Protein AF-A0A2P2M812-F1 (afdb_monomer)

Mean predicted aligned error: 20.27 Å

Solvent-accessible surface area (backbone atoms only — not comparable to full-atom values): 14861 Å² total; per-residue (Å²): 141,82,88,80,83,83,87,82,86,88,88,88,82,80,91,78,82,88,80,86,88,78,87,72,84,75,82,81,78,82,86,79,86,82,83,86,84,78,95,71,94,71,72,85,74,68,82,77,78,77,67,87,59,56,69,68,58,41,43,52,49,40,52,51,52,53,70,44,44,65,58,51,56,52,50,56,51,52,58,39,47,75,73,71,47,76,76,57,68,68,61,51,52,53,49,50,53,53,51,52,51,53,44,53,52,52,38,50,51,45,53,49,50,50,51,51,53,50,49,53,53,51,51,53,52,51,52,50,53,53,52,51,53,50,52,53,52,50,52,49,52,53,50,51,58,51,47,57,73,68,54,75,60,63,62,56,54,52,52,49,51,51,50,22,64,65,38,73,46,92,70,77,83,71,83,80,81,85,66,97,64,81,87,75,80,76,78,79,52,81,84,62,51,53,57,48,51,57,67,75,42,77,85,80,79,92,72,87,88,80,83,79,78,88,77,79,94,79,89,82,84,86,87,133

Sequence (224 aa):
MSTSQMSKSDPDSDGAVSALDDESACPSSQLTAPVADGTSEEGWKLPVFDAPLSPAKALRAAMLKQRFADTILKAQHKTLLDHGDKADPVKMQQEKERLERRQREEKARIEAQIRAAEAASRMKKEIEVKKQREKEREAARVALQKMEKTVDLEQNVDVLKELEMLSGCPLSYQPNFYRNVPETEGECEALFGSPLARLGLFIKDDVEDEEILNVDGEEGEILI

pLDDT: mean 73.08, std 20.02, range [36.03, 98.62]

Secondary structure (DSSP, 8-state):
---PPPPPP---------------------------------------------HHHHHHHHHHHHHHHHHHHHHHHHHHHHTT----HHHHHHHHHHHHHHHHHHHHHHHHHHHHHHHHHHHHHHHHHHHHHHHHHHHHHHHHHHHHHHS--HHHHHHHHHHHHHHTS-------SS--------SSSTTT--HHHHTT------------------------

Organism: Rhizophora mucronata (NCBI:txid61149)

Structure (mmCIF, N/CA/C/O backbone):
data_AF-A0A2P2M812-F1
#
_entry.id   AF-A0A2P2M812-F1
#
loop_
_atom_site.group_PDB
_atom_site.id
_atom_site.type_symbol
_atom_site.label_atom_id
_atom_site.label_alt_id
_atom_site.label_comp_id
_atom_site.label_asym_id
_atom_site.label_entity_id
_atom_site.label_seq_id
_atom_site.pdbx_PDB_ins_code
_atom_site.Cartn_x
_atom_site.Cartn_y
_atom_site.Cartn_z
_atom_site.occupancy
_atom_site.B_iso_or_equiv
_atom_site.auth_seq_id
_atom_site.auth_comp_id
_atom_site.auth_asym_id
_atom_site.auth_atom_id
_atom_site.pdbx_PDB_model_num
ATOM 1 N N . MET A 1 1 ? 43.852 -24.419 -22.465 1.00 45.34 1 MET A N 1
ATOM 2 C CA . MET A 1 1 ? 42.651 -25.197 -22.110 1.00 45.34 1 MET A CA 1
ATOM 3 C C . MET A 1 1 ? 42.657 -25.391 -20.607 1.00 45.34 1 MET A C 1
ATOM 5 O O . MET A 1 1 ? 43.490 -26.141 -20.123 1.00 45.34 1 MET A O 1
ATOM 9 N N . SER A 1 2 ? 41.797 -24.673 -19.887 1.00 53.66 2 SER A N 1
ATOM 10 C CA . SER A 1 2 ? 41.623 -24.831 -18.440 1.00 53.66 2 SER A CA 1
ATOM 11 C C . SER A 1 2 ? 40.129 -24.852 -18.160 1.00 53.66 2 SER A C 1
ATOM 13 O O . SER A 1 2 ? 39.445 -23.849 -18.341 1.00 53.66 2 SER A O 1
ATOM 15 N N . THR A 1 3 ? 39.618 -26.022 -17.799 1.00 47.03 3 THR A N 1
ATOM 16 C CA . THR A 1 3 ? 38.226 -26.248 -17.413 1.00 47.03 3 THR A CA 1
ATOM 17 C C . THR A 1 3 ? 38.113 -26.105 -15.898 1.00 47.03 3 THR A C 1
ATOM 19 O O . THR A 1 3 ? 38.574 -26.984 -15.172 1.00 47.03 3 THR A O 1
ATOM 22 N N . SER A 1 4 ? 37.504 -25.018 -15.422 1.00 58.22 4 SER A N 1
ATOM 23 C CA . SER A 1 4 ? 37.047 -24.909 -14.031 1.00 58.22 4 SER A CA 1
ATOM 24 C C . SER A 1 4 ? 35.573 -25.287 -13.951 1.00 58.22 4 SER A C 1
ATOM 26 O O . SER A 1 4 ? 34.755 -24.852 -14.760 1.00 58.22 4 SER A O 1
ATOM 28 N N . GLN A 1 5 ? 35.285 -26.173 -13.006 1.00 60.22 5 GLN A N 1
ATOM 29 C CA . GLN A 1 5 ? 34.051 -26.932 -12.874 1.00 60.22 5 GLN A CA 1
ATOM 30 C C . GLN A 1 5 ? 32.877 -26.085 -12.366 1.00 60.22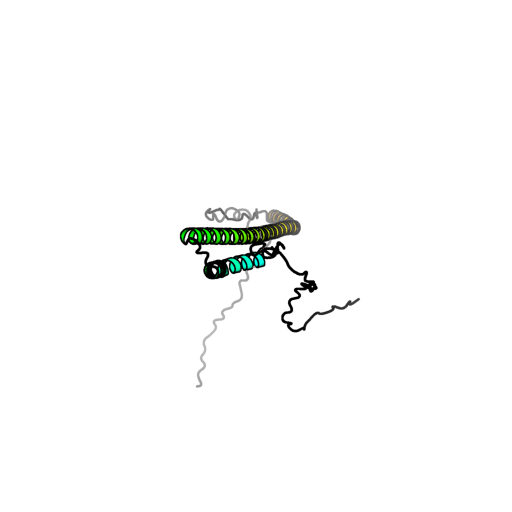 5 GLN A C 1
ATOM 32 O O . GLN A 1 5 ? 33.029 -25.208 -11.519 1.00 60.22 5 GLN A O 1
ATOM 37 N N . MET A 1 6 ? 31.693 -26.409 -12.885 1.00 46.09 6 MET A N 1
ATOM 38 C CA . MET A 1 6 ? 30.389 -25.930 -12.437 1.00 46.09 6 MET A CA 1
ATOM 39 C C . MET A 1 6 ? 29.923 -26.789 -11.254 1.00 46.09 6 MET A C 1
ATOM 41 O O . MET A 1 6 ? 29.788 -28.003 -11.412 1.00 46.09 6 MET A O 1
ATOM 45 N N . SER A 1 7 ? 29.622 -26.178 -10.107 1.00 58.47 7 SER A N 1
ATOM 46 C CA . SER A 1 7 ? 28.853 -26.842 -9.047 1.00 58.47 7 SER A CA 1
ATOM 47 C C . SER A 1 7 ? 27.363 -26.614 -9.283 1.00 58.47 7 SER A C 1
ATOM 49 O O . SER A 1 7 ? 26.908 -25.477 -9.397 1.00 58.47 7 SER A O 1
ATOM 51 N N . LYS A 1 8 ? 26.638 -27.727 -9.411 1.00 59.19 8 LYS A N 1
ATOM 52 C CA . LYS A 1 8 ? 25.189 -27.833 -9.605 1.00 59.19 8 LYS A CA 1
ATOM 53 C C . LYS A 1 8 ? 24.474 -27.828 -8.252 1.00 59.19 8 LYS A C 1
ATOM 55 O O . LYS A 1 8 ? 24.998 -28.376 -7.285 1.00 59.19 8 LYS A O 1
ATOM 60 N N . SER A 1 9 ? 23.287 -27.236 -8.233 1.00 61.81 9 SER A N 1
ATOM 61 C CA . SER A 1 9 ? 22.329 -27.280 -7.127 1.00 61.81 9 SER A CA 1
ATOM 62 C C . SER A 1 9 ? 21.403 -28.503 -7.203 1.00 61.81 9 SER A C 1
ATOM 64 O O . SER A 1 9 ? 21.363 -29.184 -8.230 1.00 61.81 9 SER A O 1
ATOM 66 N N . ASP A 1 10 ? 20.619 -28.635 -6.122 1.00 54.78 10 ASP A N 1
ATOM 67 C CA . ASP A 1 10 ? 19.268 -29.222 -5.981 1.00 54.78 10 ASP A CA 1
ATOM 68 C C . ASP A 1 10 ? 19.191 -30.634 -5.353 1.00 54.78 10 ASP A C 1
ATOM 70 O O . ASP A 1 10 ? 20.167 -31.383 -5.384 1.00 54.78 10 ASP A O 1
ATOM 74 N N . PRO A 1 11 ? 18.008 -31.073 -4.873 1.00 60.50 11 PRO A N 1
ATOM 75 C CA . PRO A 1 11 ? 17.125 -30.438 -3.878 1.00 60.50 11 PRO A CA 1
ATOM 76 C C . PRO A 1 11 ? 16.574 -31.489 -2.880 1.00 60.50 11 PRO A C 1
ATOM 78 O O . PRO A 1 11 ? 16.187 -32.568 -3.298 1.00 60.50 11 PRO A O 1
ATOM 81 N N . ASP A 1 12 ? 16.487 -31.193 -1.582 1.00 50.44 12 ASP A N 1
ATOM 82 C CA . ASP A 1 12 ? 15.528 -31.855 -0.673 1.00 50.44 12 ASP A CA 1
ATOM 83 C C . ASP A 1 12 ? 15.700 -31.315 0.746 1.00 50.44 12 ASP A C 1
ATOM 85 O O . ASP A 1 12 ? 16.782 -31.403 1.324 1.00 50.44 12 ASP A O 1
ATOM 89 N N . SER A 1 13 ? 14.629 -30.780 1.327 1.00 55.34 13 SER A N 1
ATOM 90 C CA . SER A 1 13 ? 14.329 -31.054 2.731 1.00 55.34 13 SER A CA 1
ATOM 91 C C . SER A 1 13 ? 12.903 -30.633 3.046 1.00 55.34 13 SER A C 1
ATOM 93 O O . SER A 1 13 ? 12.513 -29.476 2.888 1.00 55.34 13 SER A O 1
ATOM 95 N N . ASP A 1 14 ? 12.183 -31.637 3.520 1.00 56.00 14 ASP A N 1
ATOM 96 C CA . ASP A 1 14 ? 10.810 -31.686 3.979 1.00 56.00 14 ASP A CA 1
ATOM 97 C C . ASP A 1 14 ? 10.332 -30.535 4.864 1.00 56.00 14 ASP A C 1
ATOM 99 O O . ASP A 1 14 ? 11.074 -29.889 5.608 1.00 56.00 14 ASP A O 1
ATOM 103 N N . GLY A 1 15 ? 9.013 -30.360 4.810 1.00 55.31 15 GLY A N 1
ATOM 104 C CA . GLY A 1 15 ? 8.265 -29.445 5.645 1.00 55.31 15 GLY A CA 1
ATOM 105 C C . GLY A 1 15 ? 8.454 -29.693 7.140 1.00 55.31 15 GLY A C 1
ATOM 106 O O . GLY A 1 15 ? 8.408 -30.818 7.631 1.00 55.31 15 GLY A O 1
ATOM 107 N N . ALA A 1 16 ? 8.556 -28.592 7.879 1.00 48.34 16 ALA A N 1
ATOM 108 C CA . ALA A 1 16 ? 8.402 -28.574 9.321 1.00 48.34 16 ALA A CA 1
ATOM 109 C C . ALA A 1 16 ? 7.397 -27.486 9.709 1.00 48.34 16 ALA A C 1
ATOM 111 O O . ALA A 1 16 ? 7.590 -26.286 9.518 1.00 48.34 16 ALA A O 1
ATOM 112 N N . VAL A 1 17 ? 6.283 -27.986 10.223 1.00 45.75 17 VAL A N 1
ATOM 113 C CA . VAL A 1 17 ? 5.255 -27.318 11.009 1.00 45.75 17 VAL A CA 1
ATOM 114 C C . VAL A 1 17 ? 5.842 -26.557 12.204 1.00 45.75 17 VAL A C 1
ATOM 116 O O . VAL A 1 17 ? 6.760 -27.024 12.865 1.00 45.75 17 VAL A O 1
ATOM 119 N N . SER A 1 18 ? 5.229 -25.405 12.478 1.00 53.62 18 SER A N 1
ATOM 120 C CA . SER A 1 18 ? 5.019 -24.764 13.782 1.00 53.62 18 SER A CA 1
ATOM 121 C C . SER A 1 18 ? 5.939 -25.118 14.961 1.00 53.62 18 SER A C 1
ATOM 123 O O . SER A 1 18 ? 5.790 -26.168 15.577 1.00 53.62 18 SER A O 1
ATOM 125 N N . ALA A 1 19 ? 6.658 -24.109 15.453 1.00 48.72 19 ALA A N 1
ATOM 126 C CA . ALA A 1 19 ? 6.756 -23.849 16.888 1.00 48.72 19 ALA A CA 1
ATOM 127 C C . ALA A 1 19 ? 6.865 -22.335 17.123 1.00 48.72 19 ALA A C 1
ATOM 129 O O . ALA A 1 19 ? 7.652 -21.641 16.484 1.00 48.72 19 ALA A O 1
ATOM 130 N N . LEU A 1 20 ? 5.984 -21.828 17.982 1.00 52.84 20 LEU A N 1
ATOM 131 C CA . LEU A 1 20 ? 5.977 -20.465 18.491 1.00 52.84 20 LEU A CA 1
ATOM 132 C C . LEU A 1 20 ? 7.000 -20.398 19.627 1.00 52.84 20 LEU A C 1
ATOM 134 O O . LEU A 1 20 ? 6.765 -21.019 20.659 1.00 52.84 20 LEU A O 1
ATOM 138 N N . ASP A 1 21 ? 8.071 -19.629 19.465 1.00 54.09 21 ASP A N 1
ATOM 139 C CA . ASP A 1 21 ? 8.846 -19.144 20.609 1.00 54.09 21 ASP A CA 1
ATOM 140 C C . ASP A 1 21 ? 8.240 -17.809 21.058 1.00 54.09 21 ASP A C 1
ATOM 142 O O . ASP A 1 21 ? 8.527 -16.747 20.507 1.00 54.09 21 ASP A O 1
ATOM 146 N N . ASP A 1 22 ? 7.339 -17.880 22.039 1.00 53.56 22 ASP A N 1
ATOM 147 C CA . ASP A 1 22 ? 6.959 -16.740 22.880 1.00 53.56 22 ASP A CA 1
ATOM 148 C C . ASP A 1 22 ? 7.609 -17.002 24.249 1.00 53.56 22 ASP A C 1
ATOM 150 O O . ASP A 1 22 ? 7.013 -17.576 25.163 1.00 53.56 22 ASP A O 1
ATOM 154 N N . GLU A 1 23 ? 8.895 -16.659 24.358 1.00 56.59 23 GLU A N 1
ATOM 155 C CA . GLU A 1 23 ? 9.635 -16.647 25.620 1.00 56.59 23 GLU A CA 1
ATOM 156 C C . GLU A 1 23 ? 9.142 -15.456 26.457 1.00 56.59 23 GLU A C 1
ATOM 158 O O . GLU A 1 23 ? 9.733 -14.379 26.482 1.00 56.59 23 GLU A O 1
ATOM 163 N N . SER A 1 24 ? 8.014 -15.630 27.147 1.00 50.56 24 SER A N 1
ATOM 164 C CA . SER A 1 24 ? 7.667 -14.786 28.290 1.00 50.56 24 SER A CA 1
ATOM 165 C C . SER A 1 24 ? 7.987 -15.558 29.563 1.00 50.56 24 SER A C 1
ATOM 167 O O . SER A 1 24 ? 7.140 -16.262 30.116 1.00 50.56 24 SER A O 1
ATOM 169 N N . ALA A 1 25 ? 9.235 -15.458 30.014 1.00 45.00 25 ALA A N 1
ATOM 170 C CA . ALA A 1 25 ? 9.637 -15.963 31.315 1.00 45.00 25 ALA A CA 1
ATOM 171 C C . ALA A 1 25 ? 8.765 -15.320 32.410 1.00 45.00 25 ALA A C 1
ATOM 173 O O . ALA A 1 25 ? 8.790 -14.106 32.616 1.00 45.00 25 ALA A O 1
ATOM 174 N N . CYS A 1 26 ? 7.977 -16.136 33.111 1.00 46.97 26 CYS A N 1
ATOM 175 C CA . CYS A 1 26 ? 7.297 -15.743 34.339 1.00 46.97 26 CYS A CA 1
ATOM 176 C C . CYS A 1 26 ? 8.276 -15.876 35.514 1.00 46.97 26 CYS A C 1
ATOM 178 O O . CYS A 1 26 ? 8.631 -17.006 35.861 1.00 46.97 26 CYS A O 1
ATOM 180 N N . PRO A 1 27 ? 8.681 -14.793 36.203 1.00 43.00 27 PRO A N 1
ATOM 181 C CA . PRO A 1 27 ? 9.234 -14.945 37.533 1.00 43.00 27 PRO A CA 1
ATOM 182 C C . PRO A 1 27 ? 8.069 -15.203 38.493 1.00 43.00 27 PRO A C 1
ATOM 184 O O . PRO A 1 27 ? 7.267 -14.320 38.793 1.00 43.00 27 PRO A O 1
ATOM 187 N N . SER A 1 28 ? 7.967 -16.453 38.942 1.00 48.00 28 SER A N 1
ATOM 188 C CA . SER A 1 28 ? 7.117 -16.894 40.047 1.00 48.00 28 SER A CA 1
ATOM 189 C C . SER A 1 28 ? 7.286 -15.960 41.250 1.00 48.00 28 SER A C 1
ATOM 191 O O . SER A 1 28 ? 8.333 -15.957 41.897 1.00 48.00 28 SER A O 1
ATOM 193 N N . SER A 1 29 ? 6.260 -15.167 41.561 1.00 47.81 29 SER A N 1
ATOM 194 C CA . SER A 1 29 ? 6.222 -14.354 42.775 1.00 47.81 29 SER A CA 1
ATOM 195 C C . SER A 1 29 ? 6.132 -15.261 43.999 1.00 47.81 29 SER A C 1
ATOM 197 O O . SER A 1 29 ? 5.180 -16.025 44.153 1.00 47.81 29 SER A O 1
ATOM 199 N N . GLN A 1 30 ? 7.131 -15.170 44.876 1.00 51.41 30 GLN A N 1
ATOM 200 C CA . GLN A 1 30 ? 7.037 -15.719 46.221 1.00 51.41 30 GLN A CA 1
ATOM 201 C C . GLN A 1 30 ? 5.997 -14.916 47.002 1.00 51.41 30 GLN A C 1
ATOM 203 O O . GLN A 1 30 ? 6.082 -13.695 47.130 1.00 51.41 30 GLN A O 1
ATOM 208 N N . LEU A 1 31 ? 4.981 -15.634 47.463 1.00 38.47 31 LEU A N 1
ATOM 209 C CA . LEU A 1 31 ? 3.871 -15.145 48.258 1.00 38.47 31 LEU A CA 1
ATOM 210 C C . LEU A 1 31 ? 4.352 -15.025 49.709 1.00 38.47 31 LEU A C 1
ATOM 212 O O . LEU A 1 31 ? 4.490 -16.032 50.399 1.00 38.47 31 LEU A O 1
ATOM 216 N N . THR A 1 32 ? 4.600 -13.802 50.172 1.00 39.97 32 THR A N 1
ATOM 217 C CA . THR A 1 32 ? 4.786 -13.520 51.600 1.00 39.97 32 THR A CA 1
ATOM 218 C C . THR A 1 32 ? 3.581 -12.725 52.076 1.00 39.97 32 THR A C 1
ATOM 220 O O . THR A 1 32 ? 3.394 -11.571 51.695 1.00 39.97 32 THR A O 1
ATOM 223 N N . ALA A 1 33 ? 2.732 -13.364 52.876 1.00 41.38 33 ALA A N 1
ATOM 224 C CA . ALA A 1 33 ? 1.622 -12.712 53.554 1.00 41.38 33 ALA A CA 1
ATOM 225 C C . ALA A 1 33 ? 2.134 -11.828 54.706 1.00 41.38 33 ALA A C 1
ATOM 227 O O . ALA A 1 33 ? 3.018 -12.265 55.448 1.00 41.38 33 ALA A O 1
ATOM 228 N N . PRO A 1 34 ? 1.518 -10.659 54.943 1.00 42.19 34 PRO A N 1
ATOM 229 C CA . PRO A 1 34 ? 1.419 -10.098 56.274 1.00 42.19 34 PRO A CA 1
ATOM 230 C C . PRO A 1 34 ? -0.028 -10.118 56.777 1.00 42.19 34 PRO A C 1
ATOM 232 O O . PRO A 1 34 ? -1.002 -9.964 56.043 1.00 42.19 34 PRO A O 1
ATOM 235 N N . VAL A 1 35 ? -0.104 -10.361 58.076 1.00 46.31 35 VAL A N 1
ATOM 236 C CA . VAL A 1 35 ? -1.281 -10.480 58.929 1.00 46.31 35 VAL A CA 1
ATOM 237 C C . VAL A 1 35 ? -2.011 -9.135 59.093 1.00 46.31 35 VAL A C 1
ATOM 239 O O . VAL A 1 35 ? -1.377 -8.086 59.132 1.00 46.31 35 VAL A O 1
ATOM 242 N N . ALA A 1 36 ? -3.343 -9.250 59.180 1.00 48.22 36 ALA A N 1
ATOM 243 C CA . ALA A 1 36 ? -4.421 -8.316 59.547 1.00 48.22 36 ALA A CA 1
ATOM 244 C C . ALA A 1 36 ? -4.072 -6.960 60.204 1.00 48.22 36 ALA A C 1
ATOM 246 O O . ALA A 1 36 ? -3.283 -6.912 61.141 1.00 48.22 36 ALA A O 1
ATOM 247 N N . ASP A 1 37 ? -4.787 -5.885 59.842 1.00 36.03 37 ASP A N 1
ATOM 248 C CA . ASP A 1 37 ? -6.059 -5.450 60.468 1.00 36.03 37 ASP A CA 1
ATOM 249 C C . ASP A 1 37 ? -6.547 -4.116 59.843 1.00 36.03 37 ASP A C 1
ATOM 251 O O . ASP A 1 37 ? -5.741 -3.332 59.344 1.00 36.03 37 ASP A O 1
ATOM 255 N N . GLY A 1 38 ? -7.857 -3.853 59.898 1.00 40.72 38 GLY A N 1
ATOM 256 C CA . GLY A 1 38 ? -8.449 -2.522 59.722 1.00 40.72 38 GLY A CA 1
ATOM 257 C C . GLY A 1 38 ? -8.993 -2.182 58.331 1.00 40.72 38 GLY A C 1
ATOM 258 O O . GLY A 1 38 ? -8.266 -1.729 57.456 1.00 40.72 38 GLY A O 1
ATOM 259 N N . THR A 1 39 ? -10.307 -2.362 58.167 1.00 47.81 39 THR A N 1
ATOM 260 C CA . THR A 1 39 ? -11.223 -1.647 57.250 1.00 47.81 39 THR A CA 1
ATOM 261 C C . THR A 1 39 ? -10.574 -0.756 56.177 1.00 47.81 39 THR A C 1
ATOM 263 O O . THR A 1 39 ? -10.294 0.418 56.421 1.00 47.81 39 THR A O 1
ATOM 266 N N . SER A 1 40 ? -10.423 -1.273 54.958 1.00 41.53 40 SER A N 1
ATOM 267 C CA . SER A 1 40 ? -10.214 -0.433 53.779 1.00 41.53 40 SER A CA 1
ATOM 268 C C . SER A 1 40 ? -11.106 -0.921 52.646 1.00 41.53 40 SER A C 1
ATOM 270 O O . SER A 1 40 ? -10.894 -2.001 52.090 1.00 41.53 40 SER A O 1
ATOM 272 N N . GLU A 1 41 ? -12.118 -0.118 52.320 1.00 45.31 41 GLU A N 1
ATOM 273 C CA . GLU A 1 41 ? -12.834 -0.152 51.045 1.00 45.31 41 GLU A CA 1
ATOM 274 C C . GLU A 1 41 ? -11.873 0.244 49.906 1.00 45.31 41 GLU A C 1
ATOM 276 O O . GLU A 1 41 ? -12.042 1.256 49.232 1.00 45.31 41 GLU A O 1
ATOM 281 N N . GLU A 1 42 ? -10.820 -0.538 49.676 1.00 37.06 42 GLU A N 1
ATOM 282 C CA . GLU A 1 42 ? -9.944 -0.354 48.523 1.00 37.06 42 GLU A CA 1
ATOM 283 C C . GLU A 1 42 ? -10.547 -1.157 47.370 1.00 37.06 42 GLU A C 1
ATOM 285 O O . GLU A 1 42 ? -10.254 -2.335 47.148 1.00 37.06 42 GLU A O 1
ATOM 290 N N . GLY A 1 43 ? -11.491 -0.518 46.679 1.00 42.53 43 GLY A N 1
ATOM 291 C CA . GLY A 1 43 ? -12.190 -1.083 45.538 1.00 42.53 43 GLY A CA 1
ATOM 292 C C . GLY A 1 43 ? -11.215 -1.668 44.524 1.00 42.53 43 GLY A C 1
ATOM 293 O O . GLY A 1 43 ? -10.400 -0.935 43.980 1.00 42.53 43 GLY A O 1
ATOM 294 N N . TRP A 1 44 ? -11.330 -2.980 44.293 1.00 37.41 44 TRP A N 1
ATOM 295 C CA . TRP A 1 44 ? -10.743 -3.805 43.229 1.00 37.41 44 TRP A CA 1
ATOM 296 C C . TRP A 1 44 ? -9.904 -3.046 42.188 1.00 37.41 44 TRP A C 1
ATOM 298 O O . TRP A 1 44 ? -10.269 -2.960 41.010 1.00 37.41 44 TRP A O 1
ATOM 308 N N . LYS A 1 45 ? -8.742 -2.520 42.585 1.00 47.84 45 LYS A N 1
ATOM 309 C CA . LYS A 1 45 ? -7.755 -2.028 41.632 1.00 47.84 45 LYS A CA 1
ATOM 310 C C . LYS A 1 45 ? -7.012 -3.250 41.137 1.00 47.84 45 LYS A C 1
ATOM 312 O O . LYS A 1 45 ? -6.010 -3.669 41.707 1.00 47.84 45 LYS A O 1
ATOM 317 N N . LEU A 1 46 ? -7.567 -3.859 40.089 1.00 50.16 46 LEU A N 1
ATOM 318 C CA . LEU A 1 46 ? -6.835 -4.791 39.237 1.00 50.16 46 LEU A CA 1
ATOM 319 C C . LEU A 1 46 ? -5.443 -4.196 38.973 1.00 50.16 46 LEU A C 1
ATOM 321 O O . LEU A 1 46 ? -5.379 -3.006 38.644 1.00 50.16 46 LEU A O 1
ATOM 325 N N . PRO A 1 47 ? -4.352 -4.977 39.087 1.00 51.06 47 PRO A N 1
ATOM 326 C CA . PRO A 1 47 ? -3.043 -4.527 38.649 1.00 51.06 47 PRO A CA 1
ATOM 327 C C . PRO A 1 47 ? -3.189 -4.037 37.213 1.00 51.06 47 PRO A C 1
ATOM 329 O O . PRO A 1 47 ? -3.539 -4.805 36.311 1.00 51.06 47 PRO A O 1
ATOM 332 N N . VAL A 1 48 ? -3.022 -2.731 37.018 1.00 53.38 48 VAL A N 1
ATOM 333 C CA . VAL A 1 48 ? -3.019 -2.135 35.690 1.00 53.38 48 VAL A CA 1
ATOM 334 C C . VAL A 1 48 ? -1.744 -2.647 35.046 1.00 53.38 48 VAL A C 1
ATOM 336 O O . VAL A 1 48 ? -0.658 -2.127 35.278 1.00 53.38 48 VAL A O 1
ATOM 339 N N . PHE A 1 49 ? -1.861 -3.741 34.298 1.00 53.53 49 PHE A N 1
ATOM 340 C CA . PHE A 1 49 ? -0.818 -4.167 33.385 1.00 53.53 49 PHE A CA 1
ATOM 341 C C . PHE A 1 49 ? -0.754 -3.116 32.278 1.00 53.53 49 PHE A C 1
ATOM 343 O O . PHE A 1 49 ? -1.405 -3.240 31.245 1.00 53.53 49 PHE A O 1
ATOM 350 N N . ASP A 1 50 ? 0.006 -2.057 32.543 1.00 57.25 50 ASP A N 1
ATOM 351 C CA . ASP A 1 50 ? 0.239 -0.927 31.639 1.00 57.25 50 ASP A CA 1
ATOM 352 C C . ASP A 1 50 ? 1.353 -1.233 30.622 1.00 57.25 50 ASP A C 1
ATOM 354 O O . ASP A 1 50 ? 1.933 -0.346 29.997 1.00 57.25 50 ASP A O 1
ATOM 358 N N . ALA A 1 51 ? 1.670 -2.520 30.446 1.00 68.00 51 ALA A N 1
ATOM 359 C CA . ALA A 1 51 ? 2.586 -2.969 29.414 1.00 68.00 51 ALA A CA 1
ATOM 360 C C . ALA A 1 51 ? 1.997 -2.616 28.031 1.00 68.00 51 ALA A C 1
ATOM 362 O O . ALA A 1 51 ? 0.871 -3.033 27.731 1.00 68.00 51 ALA A O 1
ATOM 363 N N . PRO A 1 52 ? 2.728 -1.882 27.166 1.00 74.25 52 PRO A N 1
ATOM 364 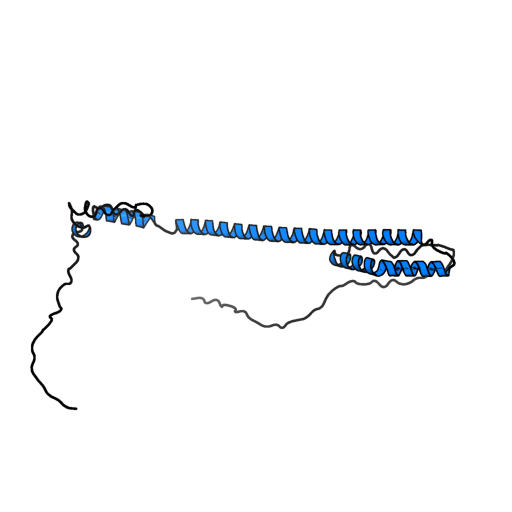C CA . PRO A 1 52 ? 2.246 -1.550 25.833 1.00 74.25 52 PRO A CA 1
ATOM 365 C C . PRO A 1 52 ? 2.028 -2.834 25.023 1.00 74.25 52 PRO A C 1
ATOM 367 O O . PRO A 1 52 ? 2.970 -3.543 24.671 1.00 74.25 52 PRO A O 1
ATOM 370 N N . LEU A 1 53 ? 0.766 -3.156 24.736 1.00 80.25 53 LEU A N 1
ATOM 371 C CA . LEU A 1 53 ? 0.404 -4.310 23.918 1.00 80.25 53 LEU A CA 1
ATOM 372 C C . LEU A 1 53 ? 0.655 -4.015 22.434 1.00 80.25 53 LEU A C 1
ATOM 374 O O . LEU A 1 53 ? 0.496 -2.884 21.974 1.00 80.25 53 LEU A O 1
ATOM 378 N N . SER A 1 54 ? 0.966 -5.054 21.651 1.00 89.62 54 SER A N 1
ATOM 379 C CA . SER A 1 54 ? 0.935 -4.926 20.189 1.00 89.62 54 SER A CA 1
ATOM 380 C C . SER A 1 54 ? -0.478 -4.532 19.724 1.00 89.62 54 SER A C 1
ATOM 382 O O . SER A 1 54 ? -1.450 -4.932 20.370 1.00 89.62 54 SER A O 1
ATOM 384 N N . PRO A 1 55 ? -0.648 -3.808 18.601 1.00 88.56 55 PRO A N 1
ATOM 385 C CA . PRO A 1 55 ? -1.963 -3.311 18.181 1.00 88.56 55 PRO A CA 1
ATOM 386 C C . PRO A 1 55 ? -3.043 -4.402 18.084 1.00 88.56 55 PRO A C 1
ATOM 388 O O . PRO A 1 55 ? -4.168 -4.213 18.537 1.00 88.56 55 PRO A O 1
ATOM 391 N N . ALA A 1 56 ? -2.689 -5.588 17.579 1.00 90.88 56 ALA A N 1
ATOM 392 C CA . ALA A 1 56 ? -3.600 -6.731 17.512 1.00 90.88 56 ALA A CA 1
ATOM 393 C C . ALA A 1 56 ? -3.948 -7.303 18.902 1.00 90.88 56 ALA A C 1
ATOM 395 O O . ALA A 1 56 ? -5.111 -7.617 19.170 1.00 90.88 56 ALA A O 1
ATOM 396 N N . LYS A 1 57 ? -2.962 -7.411 19.809 1.00 94.25 57 LYS A N 1
ATOM 397 C CA . LYS A 1 57 ? -3.192 -7.835 21.203 1.00 94.25 57 LYS A CA 1
ATOM 398 C C . LYS A 1 57 ? -4.064 -6.806 21.941 1.00 94.25 57 LYS A C 1
ATOM 400 O O . LYS A 1 57 ? -4.975 -7.204 22.663 1.00 94.25 57 LYS A O 1
ATOM 405 N N . ALA A 1 58 ? -3.851 -5.511 21.697 1.00 92.69 58 ALA A N 1
ATOM 406 C CA . ALA A 1 58 ? -4.660 -4.421 22.236 1.00 92.69 58 ALA A CA 1
ATOM 407 C C . ALA A 1 58 ? -6.113 -4.503 21.749 1.00 92.69 58 ALA A C 1
ATOM 409 O O . ALA A 1 58 ? -7.028 -4.491 22.568 1.00 92.69 58 ALA A O 1
ATOM 410 N N . LEU A 1 59 ? -6.341 -4.697 20.443 1.00 94.19 59 LEU A N 1
ATOM 411 C CA . LEU A 1 59 ? -7.692 -4.843 19.892 1.00 94.19 59 LEU A CA 1
ATOM 412 C C . LEU A 1 59 ? -8.415 -6.054 20.495 1.00 94.19 59 LEU A C 1
ATOM 414 O O . LEU A 1 59 ? -9.582 -5.973 20.877 1.00 94.19 59 LEU A O 1
ATOM 418 N N . ARG A 1 60 ? -7.712 -7.183 20.634 1.00 96.12 60 ARG A N 1
ATOM 419 C CA . ARG A 1 60 ? -8.261 -8.382 21.277 1.00 96.12 60 ARG A CA 1
ATOM 420 C C . ARG A 1 60 ? -8.630 -8.120 22.737 1.00 96.12 60 ARG A C 1
ATOM 422 O O . ARG A 1 60 ? -9.701 -8.540 23.173 1.00 96.12 60 ARG A O 1
ATOM 429 N N . ALA A 1 61 ? -7.771 -7.428 23.483 1.00 95.06 61 ALA A N 1
ATOM 430 C CA . ALA A 1 61 ? -8.035 -7.061 24.870 1.00 95.06 61 ALA A CA 1
ATOM 431 C C . ALA A 1 61 ? -9.250 -6.125 24.990 1.00 95.06 61 ALA A C 1
ATOM 433 O O . ALA A 1 61 ? -10.128 -6.386 25.811 1.00 95.06 61 ALA A O 1
ATOM 434 N N . ALA A 1 62 ? -9.348 -5.103 24.135 1.00 95.00 62 ALA A N 1
ATOM 435 C CA . ALA A 1 62 ? -10.496 -4.201 24.029 1.00 95.00 62 ALA A CA 1
ATOM 436 C C . ALA A 1 62 ? -11.807 -4.967 23.801 1.00 95.00 62 ALA A C 1
ATOM 438 O O . ALA A 1 62 ? -12.790 -4.789 24.522 1.00 95.00 62 ALA A O 1
ATOM 439 N N . MET A 1 63 ? -11.805 -5.902 22.846 1.00 95.19 63 MET A N 1
ATOM 440 C CA . MET A 1 63 ? -12.961 -6.750 22.555 1.00 95.19 63 MET A CA 1
ATOM 441 C C . MET A 1 63 ? -13.350 -7.645 23.733 1.00 95.19 63 MET A C 1
ATOM 443 O O . MET A 1 63 ? -14.539 -7.813 24.003 1.00 95.19 63 MET A O 1
ATOM 447 N N . LEU A 1 64 ? -12.377 -8.233 24.435 1.00 95.88 64 LEU A N 1
ATOM 448 C CA . LEU A 1 64 ? -12.652 -9.031 25.632 1.00 95.88 64 LEU A CA 1
ATOM 449 C C . LEU A 1 64 ? -13.267 -8.165 26.735 1.00 95.88 64 LEU A C 1
ATOM 451 O O . LEU A 1 64 ? -14.306 -8.533 27.280 1.00 95.88 64 LEU A O 1
ATOM 455 N N . LYS A 1 65 ? -12.685 -6.993 27.014 1.00 93.00 65 LYS A N 1
ATOM 456 C CA . LYS A 1 65 ? -13.232 -6.031 27.983 1.00 93.00 65 LYS A CA 1
ATOM 457 C C . LYS A 1 65 ? -14.670 -5.647 27.629 1.00 93.00 65 LYS A C 1
ATOM 459 O O . LYS A 1 65 ? -15.520 -5.639 28.515 1.00 93.00 65 LYS A O 1
ATOM 464 N N . GLN A 1 66 ? -14.958 -5.421 26.345 1.00 93.31 66 GLN A N 1
ATOM 465 C CA . GLN A 1 66 ? -16.308 -5.133 25.863 1.00 93.31 66 GLN A CA 1
ATOM 466 C C . GLN A 1 66 ? -17.286 -6.290 26.109 1.00 93.31 66 GLN A C 1
ATOM 468 O O . GLN A 1 66 ? -18.396 -6.075 26.586 1.00 93.31 66 GLN A O 1
ATOM 473 N N . ARG A 1 67 ? -16.887 -7.532 25.814 1.00 95.38 67 ARG A N 1
ATOM 474 C CA . ARG A 1 67 ? -17.750 -8.715 25.984 1.00 95.38 67 ARG A CA 1
ATOM 475 C C . ARG A 1 67 ? -18.105 -8.990 27.442 1.00 95.38 67 ARG A C 1
ATOM 477 O O . ARG A 1 67 ? -19.228 -9.392 27.729 1.00 95.38 67 ARG A O 1
ATOM 484 N N . PHE A 1 68 ? -17.152 -8.797 28.350 1.00 95.50 68 PHE A N 1
ATOM 485 C CA . PHE A 1 68 ? -17.341 -9.112 29.766 1.00 95.50 68 PHE A CA 1
ATOM 486 C C . PHE A 1 68 ? -17.862 -7.938 30.600 1.00 95.50 68 PHE A C 1
ATOM 488 O O . PHE A 1 68 ? -18.230 -8.148 31.753 1.00 95.50 68 PHE A O 1
ATOM 495 N N . ALA A 1 69 ? -17.970 -6.741 30.019 1.00 93.44 69 ALA A N 1
ATOM 496 C CA . ALA A 1 69 ? -18.428 -5.517 30.677 1.00 93.44 69 ALA A CA 1
ATOM 497 C C . ALA A 1 69 ? -19.717 -5.709 31.488 1.00 93.44 69 ALA A C 1
ATOM 499 O O . ALA A 1 69 ? -19.735 -5.529 32.704 1.00 93.44 69 ALA A O 1
ATOM 500 N N . ASP A 1 70 ? -20.775 -6.154 30.810 1.00 91.50 70 ASP A N 1
ATOM 501 C CA . ASP A 1 70 ? -22.103 -6.331 31.395 1.00 91.50 70 ASP A CA 1
ATOM 502 C C . ASP A 1 70 ? -22.116 -7.424 32.463 1.00 91.50 70 ASP A C 1
ATOM 504 O O . ASP A 1 70 ? -22.842 -7.332 33.452 1.00 91.50 70 ASP A O 1
ATOM 508 N N . THR A 1 71 ? -21.301 -8.463 32.277 1.00 94.44 71 THR A N 1
ATOM 509 C CA . THR A 1 71 ? -21.215 -9.577 33.226 1.00 94.44 71 THR A CA 1
ATOM 510 C C . THR A 1 71 ? -20.548 -9.130 34.521 1.00 94.44 71 THR A C 1
ATOM 512 O O . THR A 1 71 ? -21.049 -9.447 35.598 1.00 94.44 71 THR A O 1
ATOM 515 N N . ILE A 1 72 ? -19.466 -8.355 34.418 1.00 92.81 72 ILE A N 1
ATOM 516 C CA . ILE A 1 72 ? -18.756 -7.788 35.568 1.00 92.81 72 ILE A CA 1
ATOM 517 C C . ILE A 1 72 ? -19.672 -6.815 36.315 1.00 92.81 72 ILE A C 1
ATOM 519 O O . ILE A 1 72 ? -19.879 -6.993 37.513 1.00 92.81 72 ILE A O 1
ATOM 523 N N . LEU A 1 73 ? -20.300 -5.871 35.604 1.00 90.19 73 LEU A N 1
ATOM 524 C CA . LEU A 1 73 ? -21.221 -4.893 36.195 1.00 90.19 73 LEU A CA 1
ATOM 525 C C . LEU A 1 73 ? -22.388 -5.589 36.922 1.00 90.19 73 LEU A C 1
ATOM 527 O O . LEU A 1 73 ? -22.735 -5.250 38.053 1.00 90.19 73 LEU A O 1
ATOM 531 N N . LYS A 1 74 ? -22.960 -6.635 36.312 1.00 90.12 74 LYS A N 1
ATOM 532 C CA . LYS A 1 74 ? -24.035 -7.433 36.920 1.00 90.12 74 LYS A CA 1
ATOM 533 C C . LYS A 1 74 ? -23.568 -8.213 38.151 1.00 90.12 74 LYS A C 1
ATOM 535 O O . LYS A 1 74 ? -24.346 -8.364 39.091 1.00 90.12 74 LYS A O 1
ATOM 540 N N . ALA A 1 75 ? -22.346 -8.742 38.147 1.00 90.94 75 ALA A N 1
ATOM 541 C CA . ALA A 1 75 ? -21.786 -9.464 39.288 1.00 90.94 75 ALA A CA 1
ATOM 542 C C . ALA A 1 75 ? -21.524 -8.526 40.476 1.00 90.94 75 ALA A C 1
ATOM 544 O O . ALA A 1 75 ? -21.944 -8.841 41.585 1.00 90.94 75 ALA A O 1
ATOM 545 N N . GLN A 1 76 ? -20.941 -7.351 40.223 1.00 87.00 76 GLN A N 1
ATOM 546 C CA . GLN A 1 76 ? -20.700 -6.314 41.235 1.00 87.00 76 GLN A CA 1
ATOM 547 C C . GLN A 1 76 ? -22.000 -5.846 41.902 1.00 87.00 76 GLN A C 1
ATOM 549 O O . GLN A 1 76 ? -22.069 -5.679 43.119 1.00 87.00 76 GLN A O 1
ATOM 554 N N . HIS A 1 77 ? -23.066 -5.693 41.117 1.00 82.56 77 HIS A N 1
ATOM 555 C CA . HIS A 1 77 ? -24.370 -5.320 41.655 1.00 82.56 77 HIS A CA 1
ATOM 556 C C . HIS A 1 77 ? -24.977 -6.408 42.554 1.00 82.56 77 HIS A C 1
ATOM 558 O O . HIS A 1 77 ? -25.560 -6.104 43.591 1.00 82.56 77 HIS A O 1
ATOM 564 N N . LYS A 1 78 ? -24.828 -7.688 42.186 1.00 84.69 78 LYS A N 1
ATOM 565 C CA . LYS A 1 78 ? -25.307 -8.805 43.017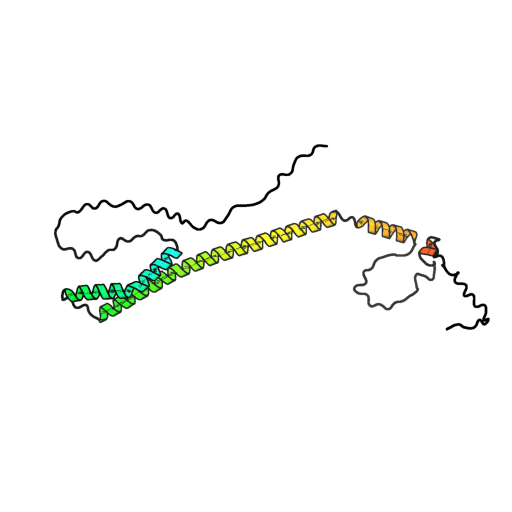 1.00 84.69 78 LYS A CA 1
ATOM 566 C C . LYS A 1 78 ? -24.606 -8.855 44.372 1.00 84.69 78 LYS A C 1
ATOM 568 O O . LYS A 1 78 ? -25.277 -9.093 45.366 1.00 84.69 78 LYS A O 1
ATOM 573 N N . THR A 1 79 ? -23.294 -8.624 44.410 1.00 81.88 79 THR A N 1
ATOM 574 C CA . THR A 1 79 ? -22.527 -8.614 45.665 1.00 81.88 79 THR A CA 1
ATOM 575 C C . THR A 1 79 ? -22.904 -7.439 46.569 1.00 81.88 79 THR A C 1
ATOM 577 O O . THR A 1 79 ? -22.983 -7.617 47.775 1.00 81.88 79 THR A O 1
ATOM 580 N N . LEU A 1 80 ? -23.208 -6.261 46.005 1.00 77.12 80 LEU A N 1
ATOM 581 C CA . LEU A 1 80 ? -23.685 -5.102 46.779 1.00 77.12 80 LEU A CA 1
ATOM 582 C C . LEU A 1 80 ? -25.063 -5.350 47.413 1.00 77.12 80 LEU A C 1
ATOM 584 O O . LEU A 1 80 ? -25.272 -5.083 48.594 1.00 77.12 80 LEU A O 1
ATOM 588 N N . LEU A 1 81 ? -25.986 -5.934 46.643 1.00 75.62 81 LEU A N 1
ATOM 589 C CA . LEU A 1 81 ? -27.329 -6.287 47.114 1.00 75.62 81 LEU A CA 1
ATOM 590 C C . LEU A 1 81 ? -27.329 -7.306 48.260 1.00 75.62 81 LEU A C 1
ATOM 592 O O . LEU A 1 81 ? -28.219 -7.252 49.108 1.00 75.62 81 LEU A O 1
ATOM 596 N N . ASP A 1 82 ? -26.353 -8.216 48.286 1.00 76.12 82 ASP A N 1
ATOM 597 C CA . ASP A 1 82 ? -26.199 -9.231 49.337 1.00 76.12 82 ASP A CA 1
ATOM 598 C C . ASP A 1 82 ? -25.819 -8.611 50.696 1.00 76.12 82 ASP A C 1
ATOM 600 O O . ASP A 1 82 ? -26.099 -9.171 51.752 1.00 76.12 82 ASP A O 1
ATOM 604 N N . HIS A 1 83 ? -25.240 -7.406 50.688 1.00 75.69 83 HIS A N 1
ATOM 605 C CA . HIS A 1 83 ? -24.870 -6.652 51.890 1.00 75.69 83 HIS A CA 1
ATOM 606 C C . HIS A 1 83 ? -25.938 -5.636 52.329 1.00 75.69 83 HIS A C 1
ATOM 608 O O . HIS A 1 83 ? -25.701 -4.826 53.221 1.00 75.69 83 HIS A O 1
ATOM 614 N N . GLY A 1 84 ? -27.136 -5.688 51.734 1.00 63.78 84 GLY A N 1
ATOM 615 C CA . GLY A 1 84 ? -28.255 -4.804 52.072 1.00 63.78 84 GLY A CA 1
ATOM 616 C C . GLY A 1 84 ? -28.188 -3.416 51.427 1.00 63.78 84 GLY A C 1
ATOM 617 O O . GLY A 1 84 ? -29.130 -2.638 51.589 1.00 63.78 84 GLY A O 1
ATOM 618 N N . ASP A 1 85 ? -27.139 -3.123 50.654 1.00 70.69 85 ASP A N 1
ATOM 619 C CA . ASP A 1 85 ? -26.974 -1.846 49.967 1.00 70.69 85 ASP A CA 1
ATOM 620 C C . ASP A 1 85 ? -27.677 -1.895 48.600 1.00 70.69 85 ASP A C 1
ATOM 622 O O . ASP A 1 85 ? -27.224 -2.519 47.634 1.00 70.69 85 ASP A O 1
ATOM 626 N N . LYS A 1 86 ? -28.875 -1.306 48.523 1.00 71.31 86 LYS A N 1
ATOM 627 C CA . LYS A 1 86 ? -29.668 -1.287 47.288 1.00 71.31 86 LYS A CA 1
ATOM 628 C C . LYS A 1 86 ? -29.196 -0.139 46.406 1.00 71.31 86 LYS A C 1
ATOM 630 O O . LYS A 1 86 ? -29.637 0.997 46.569 1.00 71.31 86 LYS A O 1
ATOM 635 N N . ALA A 1 87 ? -28.328 -0.451 45.449 1.00 72.19 87 ALA A N 1
ATOM 636 C CA . ALA A 1 87 ? -27.901 0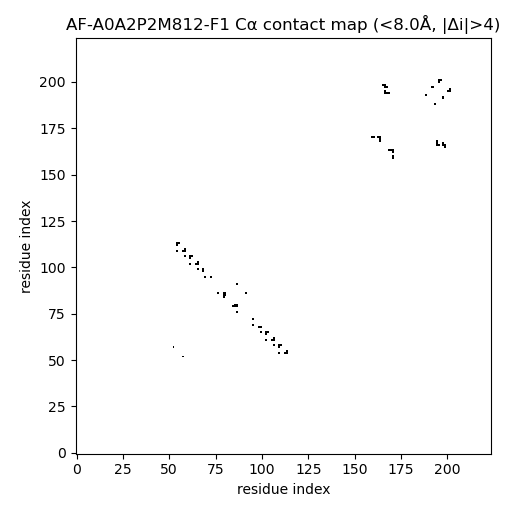.508 44.439 1.00 72.19 87 ALA A CA 1
ATOM 637 C C . ALA A 1 87 ? -29.106 1.077 43.660 1.00 72.19 87 ALA A C 1
ATOM 639 O O . ALA A 1 87 ? -30.010 0.350 43.243 1.00 72.19 87 ALA A O 1
ATOM 640 N N . ASP A 1 88 ? -29.104 2.396 43.461 1.00 83.75 88 ASP A N 1
ATOM 641 C CA . ASP A 1 88 ? -30.138 3.117 42.716 1.00 83.75 88 ASP A CA 1
ATOM 642 C C . ASP A 1 88 ? -30.165 2.651 41.241 1.00 83.75 88 ASP A C 1
ATOM 644 O O . ASP A 1 88 ? -29.153 2.788 40.536 1.00 83.75 88 ASP A O 1
ATOM 648 N N . PRO A 1 89 ? -31.300 2.125 40.737 1.00 85.12 89 PRO A N 1
ATOM 649 C CA . PRO A 1 89 ? -31.399 1.605 39.376 1.00 85.12 89 PRO A CA 1
ATOM 650 C C . PRO A 1 89 ? -31.074 2.652 38.301 1.00 85.12 89 PRO A C 1
ATOM 652 O O . PRO A 1 89 ? -30.546 2.289 37.248 1.00 85.12 89 PRO A O 1
ATOM 655 N N . VAL A 1 90 ? -31.335 3.940 38.555 1.00 89.69 90 VAL A N 1
ATOM 656 C CA . VAL A 1 90 ? -31.038 5.025 37.605 1.00 89.69 90 VAL A CA 1
ATOM 657 C C . VAL A 1 90 ? -29.530 5.258 37.504 1.00 89.69 90 VAL A C 1
ATOM 659 O O . VAL A 1 90 ? -28.986 5.348 36.401 1.00 89.69 90 VAL A O 1
ATOM 662 N N . LYS A 1 91 ? -28.825 5.281 38.641 1.00 87.25 91 LYS A N 1
ATOM 663 C CA . LYS A 1 91 ? -27.357 5.410 38.668 1.00 87.25 91 LYS A CA 1
ATOM 664 C C . LYS A 1 91 ? -26.682 4.230 37.979 1.00 87.25 91 LYS A C 1
ATOM 666 O O . LYS A 1 91 ? -25.727 4.423 37.232 1.00 87.25 91 LYS A O 1
ATOM 671 N N . MET A 1 92 ? -27.216 3.026 38.169 1.00 84.56 92 MET A N 1
ATOM 672 C CA . MET A 1 92 ? -26.673 1.817 37.557 1.00 84.56 92 MET A CA 1
ATOM 673 C C . MET A 1 92 ? -26.830 1.823 36.026 1.00 84.56 92 MET A C 1
ATOM 675 O O . MET A 1 92 ? -25.910 1.442 35.301 1.00 84.56 92 MET A O 1
ATOM 679 N N . GLN A 1 93 ? -27.966 2.305 35.508 1.00 89.94 93 GLN A N 1
ATOM 680 C CA . GLN A 1 93 ? -28.140 2.504 34.064 1.00 89.94 93 GLN A CA 1
ATOM 681 C C . GLN A 1 93 ? -27.154 3.539 33.510 1.00 89.94 93 GLN A C 1
ATOM 683 O O . GLN A 1 93 ? -26.534 3.305 32.472 1.00 89.94 93 GLN A O 1
ATOM 688 N N . GLN A 1 94 ? -26.959 4.647 34.224 1.00 92.94 94 GLN A N 1
ATOM 689 C CA . GLN A 1 94 ? -26.006 5.682 33.830 1.00 92.94 94 GLN A CA 1
ATOM 690 C C . GLN A 1 94 ? -24.557 5.168 33.826 1.00 92.94 94 GLN A C 1
ATOM 692 O O . GLN A 1 94 ? -23.779 5.490 32.924 1.00 92.94 94 GLN A O 1
ATOM 697 N N . GLU A 1 95 ? -24.172 4.364 34.818 1.00 91.25 95 GLU A N 1
ATOM 698 C CA . GLU A 1 95 ? -22.849 3.742 34.878 1.00 91.25 95 GLU A CA 1
ATOM 699 C C . GLU A 1 95 ? -22.638 2.764 33.719 1.00 91.25 95 GLU A C 1
ATOM 701 O O . GLU A 1 95 ? -21.597 2.817 33.056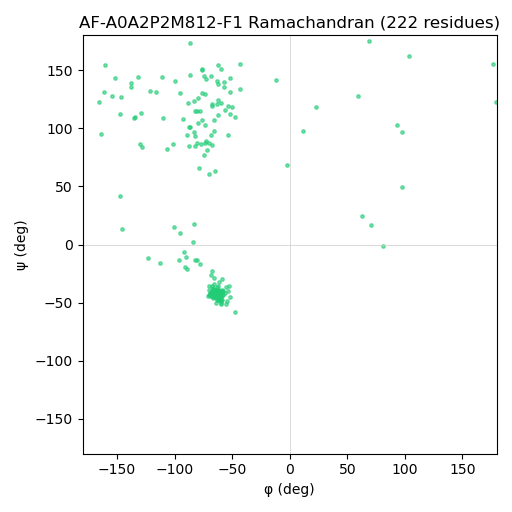 1.00 91.25 95 GLU A O 1
ATOM 706 N N . LYS A 1 96 ? -23.647 1.933 33.426 1.00 91.69 96 LYS A N 1
ATOM 707 C CA . LYS A 1 96 ? -23.629 1.022 32.280 1.00 91.69 96 LYS A CA 1
ATOM 708 C C . LYS A 1 96 ? -23.367 1.780 30.980 1.00 91.69 96 LYS A C 1
ATOM 710 O O . LYS A 1 96 ? -22.451 1.423 30.242 1.00 91.69 96 LYS A O 1
ATOM 715 N N . GLU A 1 97 ? -24.121 2.846 30.717 1.00 95.06 97 GLU A N 1
ATOM 716 C CA . GLU A 1 97 ? -23.950 3.661 29.510 1.00 95.06 97 GLU A CA 1
ATOM 717 C C . GLU A 1 97 ? -22.545 4.286 29.442 1.00 95.06 97 GLU A C 1
ATOM 719 O O . GLU A 1 97 ? -21.880 4.251 28.402 1.00 95.06 97 GLU A O 1
ATOM 724 N N . ARG A 1 98 ? -22.044 4.816 30.566 1.00 94.69 98 ARG A N 1
ATOM 725 C CA . ARG A 1 98 ? -20.689 5.381 30.653 1.00 94.69 98 ARG A CA 1
ATOM 726 C C . ARG A 1 98 ? -19.602 4.350 30.370 1.00 94.69 98 ARG A C 1
ATOM 728 O O . ARG A 1 98 ? -18.610 4.673 29.713 1.00 94.69 98 ARG A O 1
ATOM 735 N N . LEU A 1 99 ? -19.742 3.132 30.886 1.00 91.50 99 LEU A N 1
ATOM 736 C CA . LEU A 1 99 ? -18.792 2.052 30.639 1.00 91.50 99 LEU A CA 1
ATOM 737 C C . LEU A 1 99 ? -18.809 1.632 29.168 1.00 91.50 99 LEU A C 1
ATOM 739 O O . LEU A 1 99 ? -17.753 1.525 28.546 1.00 91.50 99 LEU A O 1
ATOM 743 N N . GLU A 1 100 ? -20.000 1.461 28.603 1.00 94.12 100 GLU A N 1
ATOM 744 C CA . GLU A 1 100 ? -20.187 1.049 27.215 1.00 94.12 100 GLU A CA 1
ATOM 745 C C . GLU A 1 100 ? -19.609 2.082 26.235 1.00 94.12 100 GLU A C 1
ATOM 747 O O . GLU A 1 100 ? -18.937 1.730 25.262 1.00 94.12 100 GLU A O 1
ATOM 752 N N . ARG A 1 101 ? -19.800 3.375 26.526 1.00 95.31 101 ARG A N 1
ATOM 753 C CA . ARG A 1 101 ? -19.207 4.475 25.760 1.00 95.31 101 ARG A CA 1
ATOM 754 C C . ARG A 1 101 ? -17.680 4.405 25.766 1.00 95.31 101 ARG A C 1
ATOM 756 O O . ARG A 1 101 ? -17.079 4.372 24.695 1.00 95.31 101 ARG A O 1
ATOM 763 N N . ARG A 1 102 ? -17.061 4.275 26.947 1.00 92.94 102 ARG A N 1
ATOM 764 C CA . ARG A 1 102 ? -15.595 4.161 27.080 1.00 92.94 102 ARG A CA 1
ATOM 765 C C . ARG A 1 102 ? -15.024 2.975 26.302 1.00 92.94 102 ARG A C 1
ATOM 767 O O . ARG A 1 102 ? -13.975 3.098 25.679 1.00 92.94 102 ARG A O 1
ATOM 774 N N . GLN A 1 103 ? -15.710 1.834 26.307 1.00 93.25 103 GLN A N 1
ATOM 775 C CA . GLN A 1 103 ? -15.261 0.639 25.585 1.00 93.25 103 GLN A CA 1
ATOM 776 C C . GLN A 1 103 ? -15.359 0.791 24.069 1.00 93.25 103 GLN A C 1
ATOM 778 O O . GLN A 1 103 ? -14.466 0.348 23.350 1.00 93.25 103 GLN A O 1
ATOM 783 N N . ARG A 1 104 ? -16.422 1.433 23.569 1.00 94.25 104 ARG A N 1
ATOM 784 C CA . ARG A 1 104 ? -16.535 1.743 22.139 1.00 94.25 104 ARG A CA 1
ATOM 785 C C . ARG A 1 104 ? -15.452 2.714 21.688 1.00 94.25 104 ARG A C 1
ATOM 787 O O . ARG A 1 104 ? -14.851 2.490 20.643 1.00 94.25 104 ARG A O 1
ATOM 794 N N . GLU A 1 105 ? -15.199 3.758 22.470 1.00 95.38 105 GLU A N 1
ATOM 795 C CA . GLU A 1 105 ? -14.161 4.751 22.181 1.00 95.38 105 GLU A CA 1
ATOM 796 C C . GLU A 1 105 ? -12.763 4.123 22.155 1.00 95.38 105 GLU A C 1
ATOM 798 O O . GLU A 1 105 ? -11.998 4.356 21.220 1.00 95.38 105 GLU A O 1
ATOM 803 N N . GLU A 1 106 ? -12.432 3.290 23.143 1.00 93.56 106 GLU A N 1
ATOM 804 C CA . GLU A 1 106 ? -11.124 2.638 23.222 1.00 93.56 106 GLU A CA 1
ATOM 805 C C . GLU A 1 106 ? -10.908 1.635 22.081 1.00 93.56 106 GLU A C 1
ATOM 807 O O . GLU A 1 106 ? -9.877 1.689 21.403 1.00 93.56 106 GLU A O 1
ATOM 812 N N . LYS A 1 107 ? -11.921 0.823 21.762 1.00 93.62 107 LYS A N 1
ATOM 813 C CA . LYS A 1 107 ? -11.894 -0.056 20.590 1.00 93.62 107 LYS A CA 1
ATOM 814 C C . LYS A 1 107 ? -11.720 0.736 19.292 1.00 93.62 107 LYS A C 1
ATOM 816 O O . LYS A 1 107 ? -10.852 0.401 18.487 1.00 93.62 107 LYS A O 1
ATOM 821 N N . ALA A 1 108 ? -12.501 1.801 19.097 1.00 96.50 108 ALA A N 1
ATOM 822 C CA . ALA A 1 108 ? -12.425 2.638 17.901 1.00 96.50 108 ALA A CA 1
ATOM 823 C C . ALA A 1 108 ? -11.048 3.301 17.754 1.00 96.50 108 ALA A C 1
ATOM 825 O O . ALA A 1 108 ? -10.504 3.363 16.651 1.00 96.50 108 ALA A O 1
ATOM 826 N N . ARG A 1 109 ? -10.447 3.745 18.864 1.00 95.00 109 ARG A N 1
ATOM 827 C CA . ARG A 1 109 ? -9.091 4.303 18.882 1.00 95.00 109 ARG A CA 1
ATOM 828 C C . ARG A 1 109 ? -8.056 3.281 18.409 1.00 95.00 109 ARG A C 1
ATOM 830 O O . ARG A 1 109 ? -7.223 3.617 17.566 1.00 95.00 109 ARG A O 1
ATOM 837 N N . ILE A 1 110 ? -8.105 2.051 18.922 1.00 95.00 110 ILE A N 1
ATOM 838 C CA . ILE A 1 110 ? -7.164 0.993 18.526 1.00 95.00 110 ILE A CA 1
ATOM 839 C C . ILE A 1 110 ? -7.365 0.606 17.056 1.00 95.00 110 ILE A C 1
ATOM 841 O O . ILE A 1 110 ? -6.393 0.513 16.306 1.00 95.00 110 ILE A O 1
ATOM 845 N N . GLU A 1 111 ? -8.610 0.431 16.610 1.00 96.06 111 GLU A N 1
ATOM 846 C CA . GLU A 1 111 ? -8.918 0.116 15.208 1.00 96.06 111 GLU A CA 1
ATOM 847 C C . GLU A 1 111 ? -8.448 1.220 14.251 1.00 96.06 111 GLU A C 1
ATOM 849 O O . GLU A 1 111 ? -7.893 0.926 13.189 1.00 96.06 111 GLU A O 1
ATOM 854 N N . ALA A 1 112 ? -8.614 2.492 14.626 1.00 96.75 112 ALA A N 1
ATOM 855 C CA . ALA A 1 112 ? -8.116 3.623 13.849 1.00 96.75 112 ALA A CA 1
ATOM 856 C C . ALA A 1 112 ? -6.583 3.617 13.751 1.00 96.75 112 ALA A C 1
ATOM 858 O O . ALA A 1 112 ? -6.037 3.846 12.671 1.00 96.75 112 ALA A O 1
ATOM 859 N N . GLN A 1 113 ? -5.884 3.299 14.845 1.00 94.38 113 GLN A N 1
ATOM 860 C CA . GLN A 1 113 ? -4.426 3.188 14.848 1.00 94.38 113 GLN A CA 1
ATOM 861 C C . GLN A 1 113 ? -3.933 2.057 13.935 1.00 94.38 113 GLN A C 1
ATOM 863 O O . GLN A 1 113 ? -3.000 2.265 13.157 1.00 94.38 113 GLN A O 1
ATOM 868 N N . ILE A 1 114 ? -4.575 0.884 13.982 1.00 96.00 114 ILE A N 1
ATOM 869 C CA . ILE A 1 114 ? -4.265 -0.245 13.089 1.00 96.00 114 ILE A CA 1
ATOM 870 C C . ILE A 1 114 ? -4.461 0.176 11.631 1.00 96.00 114 ILE A C 1
ATOM 872 O O . ILE A 1 114 ? -3.549 0.040 10.817 1.00 96.00 114 ILE A O 1
ATOM 876 N N . ARG A 1 115 ? -5.617 0.767 11.312 1.00 96.88 115 ARG A N 1
ATOM 877 C CA . ARG A 1 115 ? -5.942 1.219 9.955 1.00 96.88 115 ARG A CA 1
ATOM 878 C C . ARG A 1 115 ? -4.945 2.255 9.436 1.00 96.88 115 ARG A C 1
ATOM 880 O O . ARG A 1 115 ? -4.534 2.176 8.280 1.00 96.88 115 ARG A O 1
ATOM 887 N N . ALA A 1 116 ? -4.533 3.206 10.273 1.00 96.44 116 ALA A N 1
ATOM 888 C CA . ALA A 1 116 ? -3.536 4.211 9.910 1.00 96.44 116 ALA A CA 1
ATOM 889 C C . ALA A 1 116 ? -2.162 3.579 9.624 1.00 96.44 116 ALA A C 1
ATOM 891 O O . ALA A 1 116 ? -1.526 3.910 8.622 1.00 96.44 116 ALA A O 1
ATOM 892 N N . ALA A 1 117 ? -1.723 2.632 10.459 1.00 93.81 117 ALA A N 1
ATOM 893 C CA . ALA A 1 117 ? -0.468 1.913 10.255 1.00 93.81 117 ALA A CA 1
ATOM 894 C C . ALA A 1 117 ? -0.489 1.065 8.969 1.00 93.81 117 ALA A C 1
ATOM 896 O O . ALA A 1 117 ? 0.473 1.073 8.196 1.00 93.81 117 ALA A O 1
ATOM 897 N N . GLU A 1 118 ? -1.599 0.379 8.694 1.00 95.94 118 GLU A N 1
ATOM 898 C CA . GLU A 1 118 ? -1.787 -0.389 7.462 1.00 95.94 118 GLU A CA 1
ATOM 899 C C . GLU A 1 118 ? -1.792 0.505 6.219 1.00 95.94 118 GLU A C 1
ATOM 901 O O . GLU A 1 118 ? -1.128 0.183 5.231 1.00 95.94 118 GLU A O 1
ATOM 906 N N . ALA A 1 119 ? -2.493 1.640 6.263 1.00 97.62 119 ALA A N 1
ATOM 907 C CA . ALA A 1 119 ? -2.515 2.605 5.168 1.00 97.62 119 ALA A CA 1
ATOM 908 C C . ALA A 1 119 ? -1.112 3.165 4.883 1.00 97.62 119 ALA A C 1
ATOM 910 O O . ALA A 1 119 ? -0.679 3.184 3.730 1.00 97.62 119 ALA A O 1
ATOM 911 N N . ALA A 1 120 ? -0.359 3.529 5.925 1.00 96.50 120 ALA A N 1
ATOM 912 C CA . ALA A 1 120 ? 1.022 3.984 5.784 1.00 96.50 120 ALA A CA 1
ATOM 913 C C . ALA A 1 120 ? 1.929 2.897 5.176 1.00 96.50 120 ALA A C 1
ATOM 915 O O . ALA A 1 120 ? 2.751 3.187 4.306 1.00 96.50 120 ALA A O 1
ATOM 916 N N . SER A 1 121 ? 1.764 1.635 5.587 1.00 95.12 121 SER A N 1
ATOM 917 C CA . SER A 1 121 ? 2.501 0.497 5.020 1.00 95.12 121 SER A CA 1
ATOM 918 C C . SER A 1 121 ? 2.173 0.278 3.538 1.00 95.12 121 SER A C 1
ATOM 920 O O . SER A 1 121 ? 3.078 0.112 2.719 1.00 95.12 121 SER A O 1
ATOM 922 N N . ARG A 1 122 ? 0.889 0.345 3.162 1.00 97.19 122 ARG A N 1
ATOM 923 C CA . ARG A 1 122 ? 0.444 0.241 1.762 1.00 97.19 122 ARG A CA 1
ATOM 924 C C . ARG A 1 122 ? 1.009 1.368 0.900 1.00 97.19 122 ARG A C 1
ATOM 926 O O . ARG A 1 122 ? 1.558 1.088 -0.160 1.00 97.19 122 ARG A O 1
ATOM 933 N N . MET A 1 123 ? 0.949 2.610 1.377 1.00 97.50 123 MET A N 1
ATOM 934 C CA . MET A 1 123 ? 1.472 3.770 0.651 1.00 97.50 123 MET A CA 1
ATOM 935 C C . MET A 1 123 ? 2.984 3.664 0.417 1.00 97.50 123 MET A C 1
ATOM 937 O O . MET A 1 123 ? 3.453 3.915 -0.689 1.00 97.50 123 MET A O 1
ATOM 941 N N . LYS A 1 124 ? 3.755 3.221 1.422 1.00 97.25 124 LYS A N 1
ATOM 942 C CA . LYS A 1 124 ? 5.199 2.972 1.265 1.00 97.25 124 LYS A CA 1
ATOM 943 C C . LYS A 1 124 ? 5.490 1.929 0.185 1.00 97.25 124 LYS A C 1
ATOM 945 O O . LYS A 1 124 ? 6.358 2.151 -0.654 1.00 97.25 124 LYS A O 1
ATOM 950 N N . LYS A 1 125 ? 4.748 0.817 0.178 1.00 96.94 125 LYS A N 1
ATOM 951 C CA . LYS A 1 125 ? 4.883 -0.227 -0.850 1.00 96.94 125 LYS A CA 1
ATOM 952 C C . LYS A 1 125 ? 4.550 0.304 -2.245 1.00 96.94 125 LYS A C 1
ATOM 954 O O . LYS A 1 125 ? 5.271 0.015 -3.191 1.00 96.94 125 LYS A O 1
ATOM 959 N N . GLU A 1 126 ? 3.495 1.102 -2.375 1.00 97.00 126 GLU A N 1
ATOM 960 C CA . GLU A 1 126 ? 3.106 1.692 -3.659 1.00 97.00 126 GLU A CA 1
ATOM 961 C C . GLU A 1 126 ? 4.167 2.666 -4.197 1.00 97.00 126 GLU A C 1
ATOM 963 O O . GLU A 1 126 ? 4.492 2.633 -5.386 1.00 97.00 126 GLU A O 1
ATOM 968 N N . ILE A 1 127 ? 4.738 3.502 -3.325 1.00 97.69 127 ILE A N 1
ATOM 969 C CA . ILE A 1 127 ? 5.833 4.414 -3.681 1.00 97.69 127 ILE A CA 1
ATOM 970 C C . ILE A 1 127 ? 7.051 3.624 -4.172 1.00 97.69 127 ILE A C 1
ATOM 972 O O . ILE A 1 127 ? 7.624 3.978 -5.202 1.00 97.69 127 ILE A O 1
ATOM 976 N N . GLU A 1 128 ? 7.424 2.535 -3.494 1.00 97.44 128 GLU A N 1
ATOM 977 C CA . GLU A 1 128 ? 8.564 1.711 -3.912 1.00 97.44 128 GLU A CA 1
ATOM 978 C C . GLU A 1 128 ? 8.318 1.042 -5.274 1.00 97.44 128 GLU A C 1
ATOM 980 O O . GLU A 1 128 ? 9.185 1.077 -6.143 1.00 97.44 128 GLU A O 1
ATOM 985 N N . VAL A 1 129 ? 7.110 0.521 -5.521 1.00 97.94 129 VAL A N 1
ATOM 986 C CA . VAL A 1 129 ? 6.740 -0.047 -6.832 1.00 97.94 129 VAL A CA 1
ATOM 987 C C . VAL A 1 129 ? 6.808 1.011 -7.938 1.00 97.94 129 VAL A C 1
ATOM 989 O O . VAL A 1 129 ? 7.323 0.741 -9.025 1.00 97.94 129 VAL A O 1
ATOM 992 N N . LYS A 1 130 ? 6.322 2.232 -7.680 1.00 97.31 130 LYS A N 1
ATOM 993 C CA . LYS A 1 130 ? 6.415 3.349 -8.635 1.00 97.31 130 LYS A CA 1
ATOM 994 C C . LYS A 1 130 ? 7.869 3.708 -8.939 1.00 97.31 130 LYS A C 1
ATOM 996 O O . LYS A 1 130 ? 8.223 3.843 -10.108 1.00 97.31 130 LYS A O 1
ATOM 1001 N N . LYS A 1 131 ? 8.707 3.787 -7.906 1.00 97.94 131 LYS A N 1
ATOM 1002 C CA . LYS A 1 131 ? 10.144 4.049 -8.029 1.00 97.94 131 LYS A CA 1
ATOM 1003 C C . LYS A 1 131 ? 10.854 2.959 -8.832 1.00 97.94 131 LYS A C 1
ATOM 1005 O O . LYS A 1 131 ? 11.699 3.268 -9.666 1.00 97.94 131 LYS A O 1
ATOM 1010 N N . GLN A 1 132 ? 10.505 1.693 -8.620 1.00 97.69 132 GLN A N 1
ATOM 1011 C CA . GLN A 1 132 ? 11.085 0.579 -9.366 1.00 97.69 132 GLN A CA 1
ATOM 1012 C C . GLN A 1 132 ? 10.719 0.638 -10.854 1.00 97.69 132 GLN A C 1
ATOM 1014 O O . GLN A 1 132 ? 11.597 0.563 -11.710 1.00 97.69 132 GLN A O 1
ATOM 1019 N N . ARG A 1 133 ? 9.445 0.894 -11.167 1.00 98.00 133 ARG A N 1
ATOM 1020 C CA . ARG A 1 133 ? 8.991 1.103 -12.549 1.00 98.00 133 ARG A CA 1
ATOM 1021 C C . ARG A 1 133 ? 9.710 2.272 -13.224 1.00 98.00 133 ARG A C 1
ATOM 1023 O O . ARG A 1 133 ? 10.007 2.215 -14.413 1.00 98.00 133 ARG A O 1
ATOM 1030 N N . GLU A 1 134 ? 9.950 3.358 -12.497 1.00 97.75 134 GLU A N 1
ATOM 1031 C CA . GLU A 1 134 ? 10.676 4.513 -13.026 1.00 97.75 134 GLU A CA 1
ATOM 1032 C C . GLU A 1 134 ? 12.137 4.176 -13.337 1.00 97.75 134 GLU A C 1
ATOM 1034 O O . GLU A 1 134 ? 12.609 4.503 -14.424 1.00 97.75 134 GLU A O 1
ATOM 1039 N N . LYS A 1 135 ? 12.820 3.440 -12.453 1.00 98.12 135 LYS A N 1
ATOM 1040 C CA . LYS A 1 135 ? 14.174 2.931 -12.720 1.00 98.12 135 LYS A CA 1
ATOM 1041 C C . LYS A 1 135 ? 14.221 2.041 -13.960 1.00 98.12 135 LYS A C 1
ATOM 1043 O O . LYS A 1 135 ? 15.133 2.180 -14.765 1.00 98.12 135 LYS A O 1
ATOM 1048 N N . GLU A 1 136 ? 13.248 1.149 -14.131 1.00 98.25 136 GLU A N 1
ATOM 1049 C CA . GLU A 1 136 ? 13.161 0.273 -15.308 1.00 98.25 136 GLU A CA 1
ATOM 1050 C C . GLU A 1 136 ? 12.938 1.070 -16.595 1.00 98.25 136 GLU A C 1
ATOM 1052 O O . GLU A 1 136 ? 13.587 0.810 -17.607 1.00 98.25 136 GLU A O 1
ATOM 1057 N N . ARG A 1 137 ? 12.075 2.093 -16.553 1.00 98.62 137 ARG A N 1
ATOM 1058 C CA . ARG A 1 137 ? 11.887 3.014 -17.683 1.00 98.62 137 ARG A CA 1
ATOM 1059 C C . ARG A 1 137 ? 13.166 3.766 -18.022 1.00 98.62 137 ARG A C 1
ATOM 1061 O O . ARG A 1 137 ? 13.486 3.904 -19.197 1.00 98.62 137 ARG A O 1
ATOM 1068 N N . GLU A 1 138 ? 13.894 4.242 -17.019 1.00 98.06 138 GLU A N 1
ATOM 1069 C CA . GLU A 1 138 ? 15.148 4.957 -17.241 1.00 98.06 138 GLU A CA 1
ATOM 1070 C C . GLU A 1 138 ? 16.238 4.033 -17.794 1.00 98.06 138 GLU A C 1
ATOM 1072 O O . GLU A 1 138 ? 16.923 4.382 -18.753 1.00 98.06 138 GLU A O 1
ATOM 1077 N N . ALA A 1 139 ? 16.330 2.803 -17.283 1.00 98.25 139 ALA A N 1
ATOM 1078 C CA . ALA A 1 139 ? 17.210 1.782 -17.841 1.00 98.25 139 ALA A CA 1
ATOM 1079 C C . ALA A 1 139 ? 16.877 1.487 -19.314 1.00 98.25 139 ALA A C 1
ATOM 1081 O O . ALA A 1 139 ? 17.788 1.375 -20.134 1.00 98.25 139 ALA A O 1
ATOM 1082 N N . ALA A 1 140 ? 15.589 1.429 -19.670 1.00 98.25 140 ALA A N 1
ATOM 1083 C CA . ALA A 1 140 ? 15.155 1.258 -21.054 1.00 98.25 140 ALA A CA 1
ATOM 1084 C C . ALA A 1 140 ? 15.550 2.450 -21.944 1.00 98.25 140 ALA A C 1
ATOM 1086 O O . ALA A 1 140 ? 16.031 2.235 -23.055 1.00 98.25 140 ALA A O 1
ATOM 1087 N N . ARG A 1 141 ? 15.429 3.697 -21.461 1.00 98.12 141 ARG A N 1
ATOM 1088 C CA . ARG A 1 141 ? 15.909 4.884 -22.199 1.00 98.12 141 ARG A CA 1
ATOM 1089 C C . ARG A 1 141 ? 17.405 4.811 -22.474 1.00 98.12 141 ARG A C 1
ATOM 1091 O O . ARG A 1 141 ? 17.830 5.022 -23.605 1.00 98.12 141 ARG A O 1
ATOM 1098 N N . VAL A 1 142 ? 18.196 4.462 -21.461 1.00 97.50 142 VAL A N 1
ATOM 1099 C CA . VAL A 1 142 ? 19.650 4.302 -21.606 1.00 97.50 142 VAL A CA 1
ATOM 1100 C C . VAL A 1 142 ? 19.987 3.172 -22.583 1.00 97.50 142 VAL A C 1
ATOM 1102 O O . VAL A 1 142 ? 20.914 3.312 -23.378 1.00 97.50 142 VAL A O 1
ATOM 1105 N N . ALA A 1 143 ? 19.250 2.059 -22.552 1.00 96.81 143 ALA A N 1
ATOM 1106 C CA . ALA A 1 143 ? 19.441 0.957 -23.492 1.00 96.81 143 ALA A CA 1
ATOM 1107 C C . ALA A 1 143 ? 19.149 1.383 -24.940 1.00 96.81 143 ALA A C 1
ATOM 1109 O O . ALA A 1 143 ? 19.963 1.104 -25.818 1.00 96.81 143 ALA A O 1
ATOM 1110 N N . LEU A 1 144 ? 18.056 2.118 -25.177 1.00 95.38 144 LEU A N 1
ATOM 1111 C CA . LEU A 1 144 ? 17.732 2.670 -26.497 1.00 95.38 144 LEU A CA 1
ATOM 1112 C C . LEU A 1 144 ? 18.803 3.650 -26.982 1.00 95.38 144 LEU A C 1
ATOM 1114 O O . LEU A 1 144 ? 19.248 3.535 -28.117 1.00 95.38 144 LEU A O 1
ATOM 1118 N N . GLN A 1 145 ? 19.285 4.543 -26.115 1.00 94.19 145 GLN A N 1
ATOM 1119 C CA . GLN A 1 145 ? 20.353 5.482 -26.467 1.00 94.19 145 GLN A CA 1
ATOM 1120 C C . GLN A 1 145 ? 21.671 4.767 -26.812 1.00 94.19 145 GLN A C 1
ATOM 1122 O O . GLN A 1 145 ? 22.428 5.209 -27.674 1.00 94.19 145 GLN A O 1
ATOM 1127 N N . LYS A 1 146 ? 21.991 3.665 -26.124 1.00 93.88 146 LYS A N 1
ATOM 1128 C CA . LYS A 1 146 ? 23.163 2.842 -26.458 1.00 93.88 146 LYS A CA 1
ATOM 1129 C C . LYS A 1 146 ? 22.975 2.127 -27.790 1.00 93.88 146 LYS A C 1
ATOM 1131 O O . LYS A 1 146 ? 23.900 2.135 -28.591 1.00 93.88 146 LYS A O 1
ATOM 1136 N N . MET A 1 147 ? 21.794 1.552 -28.016 1.00 90.94 147 MET A N 1
ATOM 1137 C CA . MET A 1 147 ? 21.450 0.889 -29.270 1.00 90.94 147 MET A CA 1
ATOM 1138 C C . MET A 1 147 ? 21.556 1.860 -30.450 1.00 90.94 147 MET A C 1
ATOM 1140 O O . MET A 1 147 ? 22.221 1.537 -31.424 1.00 90.94 147 MET A O 1
ATOM 1144 N N . GLU A 1 148 ? 20.986 3.060 -30.332 1.00 87.56 148 GLU A N 1
ATOM 1145 C CA . GLU A 1 148 ? 21.070 4.125 -31.340 1.00 87.56 148 GLU A CA 1
ATOM 1146 C C . GLU A 1 148 ? 22.519 4.414 -31.746 1.00 87.56 148 GLU A C 1
ATOM 1148 O O . GLU A 1 148 ? 22.827 4.456 -32.928 1.00 87.56 148 GLU A O 1
ATOM 1153 N N . LYS A 1 149 ? 23.438 4.514 -30.779 1.00 86.56 149 LYS A N 1
ATOM 1154 C CA . LYS A 1 149 ? 24.866 4.736 -31.062 1.00 86.56 149 LYS A CA 1
ATOM 1155 C C . LYS A 1 149 ? 25.561 3.550 -31.729 1.00 86.56 149 LYS A C 1
ATOM 1157 O O . LYS A 1 149 ? 26.600 3.738 -32.348 1.00 86.56 149 LYS A O 1
ATOM 1162 N N . THR A 1 150 ? 25.067 2.331 -31.521 1.00 82.69 150 THR A N 1
ATOM 1163 C CA . THR A 1 150 ? 25.674 1.112 -32.081 1.00 82.69 150 THR A CA 1
ATOM 1164 C C . THR A 1 150 ? 25.113 0.725 -33.443 1.00 82.69 150 THR A C 1
ATOM 1166 O O . THR A 1 150 ? 25.749 -0.052 -34.148 1.00 82.69 150 THR A O 1
ATOM 1169 N N . VAL A 1 151 ? 23.929 1.225 -33.808 1.00 76.75 151 VAL A N 1
ATOM 1170 C CA . VAL A 1 151 ? 23.360 1.015 -35.139 1.00 76.75 151 VAL A CA 1
ATOM 1171 C C . VAL A 1 151 ? 23.915 2.107 -36.049 1.00 76.75 151 VAL A C 1
ATOM 1173 O O . VAL A 1 151 ? 23.465 3.248 -36.012 1.00 76.75 151 VAL A O 1
ATOM 1176 N N . ASP A 1 152 ? 24.911 1.752 -36.855 1.00 69.94 152 ASP A N 1
ATOM 1177 C CA . ASP A 1 152 ? 25.490 2.646 -37.856 1.00 69.94 152 ASP A CA 1
ATOM 1178 C C . ASP A 1 152 ? 24.555 2.745 -39.074 1.00 69.94 152 ASP A C 1
ATOM 1180 O O . ASP A 1 152 ? 24.633 1.961 -40.019 1.00 69.94 152 ASP A O 1
ATOM 1184 N N . LEU A 1 153 ? 23.592 3.670 -39.004 1.00 69.38 153 LEU A N 1
ATOM 1185 C CA . LEU A 1 153 ? 22.708 4.010 -40.125 1.00 69.38 153 LEU A CA 1
ATOM 1186 C C . LEU A 1 153 ? 23.357 5.005 -41.102 1.00 69.38 153 LEU A C 1
ATOM 1188 O O . LEU A 1 153 ? 22.828 5.187 -42.198 1.00 69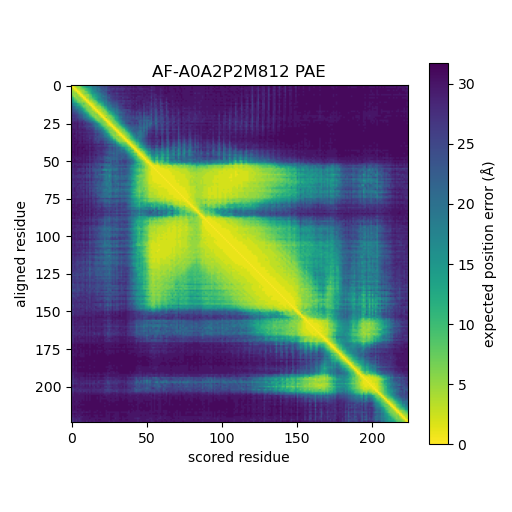.38 153 LEU A O 1
ATOM 1192 N N . GLU A 1 154 ? 24.473 5.637 -40.723 1.00 66.12 154 GLU A N 1
ATO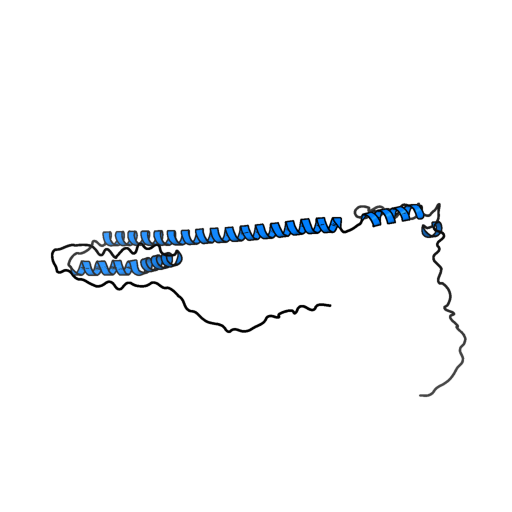M 1193 C CA . GLU A 1 154 ? 25.174 6.644 -41.531 1.00 66.12 154 GLU A CA 1
ATOM 1194 C C . GLU A 1 154 ? 25.734 5.997 -42.804 1.00 66.12 154 GLU A C 1
ATOM 1196 O O . GLU A 1 154 ? 25.476 6.478 -43.906 1.00 66.12 154 GLU A O 1
ATOM 1201 N N . GLN A 1 155 ? 26.354 4.815 -42.670 1.00 68.50 155 GLN A N 1
ATOM 1202 C CA . GLN A 1 155 ? 26.847 4.039 -43.815 1.00 68.50 155 GLN A CA 1
ATOM 1203 C C . GLN A 1 155 ? 25.753 3.757 -44.851 1.00 68.50 155 GLN A C 1
ATOM 1205 O O . GLN A 1 155 ? 26.020 3.789 -46.047 1.00 68.50 155 GLN A O 1
ATOM 1210 N N . ASN A 1 156 ? 24.507 3.521 -44.432 1.00 74.25 156 ASN A N 1
ATOM 1211 C CA . ASN A 1 156 ? 23.417 3.263 -45.376 1.00 74.25 156 ASN A CA 1
ATOM 1212 C C . ASN A 1 156 ? 23.023 4.519 -46.163 1.00 74.25 156 ASN A C 1
ATOM 1214 O O . ASN A 1 156 ? 22.673 4.413 -47.337 1.00 74.25 156 ASN A O 1
ATOM 1218 N N . VAL A 1 157 ? 23.070 5.699 -45.540 1.00 79.25 157 VAL A N 1
ATOM 1219 C CA . VAL A 1 157 ? 22.794 6.972 -46.222 1.00 79.25 157 VAL A CA 1
ATOM 1220 C C . VAL A 1 157 ? 23.906 7.287 -47.217 1.00 79.25 157 VAL A C 1
ATOM 1222 O O . VAL A 1 157 ? 23.612 7.664 -48.352 1.00 79.25 157 VAL A O 1
ATOM 1225 N N . ASP A 1 158 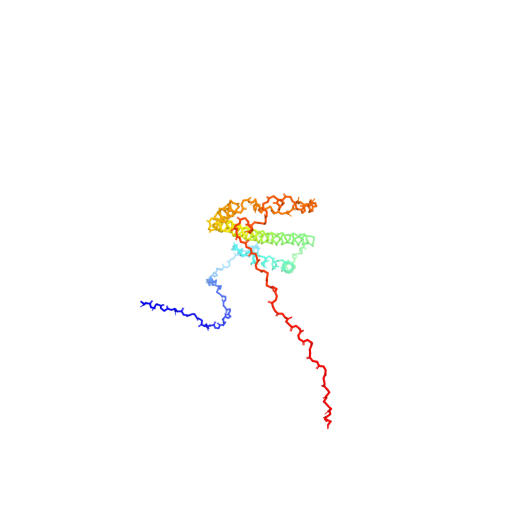? 25.161 7.073 -46.826 1.00 82.06 158 ASP A N 1
ATOM 1226 C CA . ASP A 1 158 ? 26.313 7.258 -47.707 1.00 82.06 158 ASP A CA 1
ATOM 1227 C C . ASP A 1 158 ? 26.272 6.287 -48.896 1.00 82.06 158 ASP A C 1
ATOM 1229 O O . ASP A 1 158 ? 26.391 6.717 -50.042 1.00 82.06 158 ASP A O 1
ATOM 1233 N N . VAL A 1 159 ? 25.972 5.005 -48.657 1.00 83.50 159 VAL A N 1
ATOM 1234 C CA . VAL A 1 159 ? 25.805 3.993 -49.714 1.00 83.50 159 VAL A CA 1
ATOM 1235 C C . VAL A 1 159 ? 24.650 4.345 -50.661 1.00 83.50 159 VAL A C 1
ATOM 1237 O O . VAL A 1 159 ? 24.792 4.224 -51.879 1.00 83.50 159 VAL A O 1
ATOM 1240 N N . LEU A 1 160 ? 23.509 4.815 -50.142 1.00 83.12 160 LEU A N 1
ATOM 1241 C CA . LEU A 1 160 ? 22.384 5.255 -50.978 1.00 83.12 160 LEU A CA 1
ATOM 1242 C C . LEU A 1 160 ? 22.745 6.478 -51.829 1.00 83.12 160 LEU A C 1
ATOM 1244 O O . LEU A 1 160 ? 22.364 6.546 -52.997 1.00 83.12 160 LEU A O 1
ATOM 1248 N N . LYS A 1 161 ? 23.504 7.420 -51.266 1.00 83.81 161 LYS A N 1
ATOM 1249 C CA . LYS A 1 161 ? 23.971 8.617 -51.967 1.00 83.81 161 LYS A CA 1
ATOM 1250 C C . LYS A 1 161 ? 24.993 8.283 -53.054 1.00 83.81 161 LYS A C 1
ATOM 1252 O O . LYS A 1 161 ? 24.934 8.846 -54.145 1.00 83.81 161 LYS A O 1
ATOM 1257 N N . GLU A 1 162 ? 25.912 7.356 -52.795 1.00 87.81 162 GLU A N 1
ATOM 1258 C CA . GLU A 1 162 ? 26.839 6.837 -53.807 1.00 87.81 162 GLU A CA 1
ATOM 1259 C C . GLU A 1 162 ? 26.095 6.159 -54.961 1.00 87.81 162 GLU A C 1
ATOM 1261 O O . GLU A 1 162 ? 26.395 6.413 -56.129 1.00 87.81 162 GLU A O 1
ATOM 1266 N N . LEU A 1 163 ? 25.068 5.365 -54.654 1.00 84.44 163 LEU A N 1
ATOM 1267 C CA . LEU A 1 163 ? 24.233 4.711 -55.660 1.00 84.44 163 LEU A CA 1
ATOM 1268 C C . LEU A 1 163 ? 23.403 5.711 -56.488 1.00 84.44 163 LEU A C 1
ATOM 1270 O O . LEU A 1 163 ? 23.261 5.545 -57.701 1.00 84.44 163 LEU A O 1
ATOM 1274 N N . GLU A 1 164 ? 22.881 6.768 -55.867 1.00 85.19 164 GLU A N 1
ATOM 1275 C CA . GLU A 1 164 ? 22.207 7.883 -56.551 1.00 85.19 164 GLU A CA 1
ATOM 1276 C C . GLU A 1 164 ? 23.159 8.590 -57.529 1.00 85.19 164 GLU A C 1
ATOM 1278 O O . GLU A 1 164 ? 22.801 8.819 -58.686 1.00 85.19 164 GLU A O 1
ATOM 1283 N N . MET A 1 165 ? 24.402 8.861 -57.113 1.00 84.44 165 MET A N 1
ATOM 1284 C CA . MET A 1 165 ? 25.419 9.451 -57.992 1.00 84.44 165 MET A CA 1
ATOM 1285 C C . MET A 1 165 ? 25.776 8.537 -59.172 1.00 84.44 165 MET A C 1
ATOM 1287 O O . MET A 1 165 ? 25.929 9.025 -60.290 1.00 84.44 165 MET A O 1
ATOM 1291 N N . LEU A 1 166 ? 25.889 7.224 -58.944 1.00 82.75 166 LEU A N 1
ATOM 1292 C CA . LEU A 1 166 ? 26.202 6.245 -59.992 1.00 82.75 166 LEU A CA 1
ATOM 1293 C C . LEU A 1 166 ? 25.051 6.063 -60.988 1.00 82.75 166 LEU A C 1
ATOM 1295 O O . LEU A 1 166 ? 25.281 5.971 -62.191 1.00 82.75 166 LEU A O 1
ATOM 1299 N N . SER A 1 167 ? 23.812 6.017 -60.498 1.00 76.12 167 SER A N 1
ATOM 1300 C CA . SER A 1 167 ? 22.618 5.868 -61.339 1.00 76.12 167 SER A CA 1
ATOM 1301 C C . SER A 1 167 ? 22.195 7.173 -62.028 1.00 76.12 167 SER A C 1
ATOM 1303 O O . SER A 1 167 ? 21.413 7.146 -62.981 1.00 76.12 167 SER A O 1
ATOM 1305 N N . GLY A 1 168 ? 22.693 8.326 -61.568 1.00 73.56 168 GLY A N 1
ATOM 1306 C CA . GLY A 1 168 ? 22.338 9.642 -62.101 1.00 73.56 168 GLY A CA 1
ATOM 1307 C C . GLY A 1 168 ? 20.852 9.977 -61.933 1.00 73.56 168 GLY A C 1
ATOM 1308 O O . GLY A 1 168 ? 20.302 10.738 -62.732 1.00 73.56 168 GLY A O 1
ATOM 1309 N N . CYS A 1 169 ? 20.178 9.362 -60.958 1.00 68.62 169 CYS A N 1
ATOM 1310 C CA . CYS A 1 169 ? 18.760 9.551 -60.671 1.00 68.62 169 CYS A CA 1
ATOM 1311 C C . CYS A 1 169 ? 18.543 9.644 -59.157 1.00 68.62 169 CYS A C 1
ATOM 1313 O O . CYS A 1 169 ? 19.086 8.803 -58.439 1.00 68.62 169 CYS A O 1
ATOM 1315 N N . PRO A 1 170 ? 17.729 10.594 -58.665 1.00 71.94 170 PRO A N 1
ATOM 1316 C CA . PRO A 1 170 ? 17.421 10.663 -57.249 1.00 71.94 170 PRO A CA 1
ATOM 1317 C C . PRO A 1 170 ? 16.741 9.401 -56.721 1.00 71.94 170 PRO A C 1
ATOM 1319 O O . PRO A 1 170 ? 15.662 9.033 -57.179 1.00 71.94 170 PRO A O 1
ATOM 1322 N N . LEU A 1 171 ? 17.351 8.760 -55.720 1.00 67.56 171 LEU A N 1
ATOM 1323 C CA . LEU A 1 171 ? 16.840 7.534 -55.085 1.00 67.56 171 LEU A CA 1
ATOM 1324 C C . LEU A 1 171 ? 16.128 7.806 -53.754 1.00 67.56 171 LEU A C 1
ATOM 1326 O O . LEU A 1 171 ? 15.941 6.891 -52.953 1.00 67.56 171 LEU A O 1
ATOM 1330 N N . SER A 1 172 ? 15.770 9.066 -53.477 1.00 65.69 172 SER A N 1
ATOM 1331 C CA . SER A 1 172 ? 15.292 9.472 -52.155 1.00 65.69 172 SER A CA 1
ATOM 1332 C C . SER A 1 172 ? 14.123 8.600 -51.688 1.00 65.69 172 SER A C 1
ATOM 1334 O O . SER A 1 172 ? 13.050 8.598 -52.297 1.00 65.69 172 SER A O 1
ATOM 1336 N N . TYR A 1 173 ? 14.313 7.905 -50.568 1.00 59.34 173 TYR A N 1
ATOM 1337 C CA . TYR A 1 173 ? 13.251 7.192 -49.871 1.00 59.34 173 TYR A CA 1
ATOM 1338 C C . TYR A 1 173 ? 12.367 8.240 -49.176 1.00 59.34 173 TYR A C 1
ATOM 1340 O O . TYR A 1 173 ? 12.617 8.611 -48.032 1.00 59.34 173 TYR A O 1
ATOM 1348 N N . GLN A 1 174 ? 11.361 8.791 -49.863 1.00 58.38 174 GLN A N 1
ATOM 1349 C CA . GLN A 1 174 ? 10.285 9.506 -49.170 1.00 58.38 174 GLN A CA 1
ATOM 1350 C C . GLN A 1 174 ? 9.345 8.455 -48.569 1.00 58.38 174 GLN A C 1
ATOM 1352 O O . GLN A 1 174 ? 8.699 7.728 -49.325 1.00 58.38 174 GLN A O 1
ATOM 1357 N N . PRO A 1 175 ? 9.215 8.347 -47.232 1.00 47.22 175 PRO A N 1
ATOM 1358 C CA . PRO A 1 175 ? 8.168 7.531 -46.643 1.00 47.22 175 PRO A CA 1
ATOM 1359 C C . PRO A 1 175 ? 6.836 8.189 -47.010 1.00 47.22 175 PRO A C 1
ATOM 1361 O O . PRO A 1 175 ? 6.497 9.263 -46.510 1.00 47.22 175 PRO A O 1
ATOM 1364 N N . ASN A 1 176 ? 6.099 7.563 -47.923 1.00 49.69 176 ASN A N 1
ATOM 1365 C CA . ASN A 1 176 ? 4.814 8.019 -48.448 1.00 49.69 176 ASN A CA 1
ATOM 1366 C C . ASN A 1 176 ? 3.696 7.908 -47.384 1.00 49.69 176 ASN A C 1
ATOM 1368 O O . ASN A 1 176 ? 2.720 7.192 -47.562 1.00 49.69 176 ASN A O 1
ATOM 1372 N N . PHE A 1 177 ? 3.815 8.599 -46.247 1.00 54.16 177 PHE A N 1
ATOM 1373 C CA . PHE A 1 177 ? 2.767 8.605 -45.215 1.00 54.16 177 PHE A CA 1
ATOM 1374 C C . PHE A 1 177 ? 1.723 9.718 -45.396 1.00 54.16 177 PHE A C 1
ATOM 1376 O O . PHE A 1 177 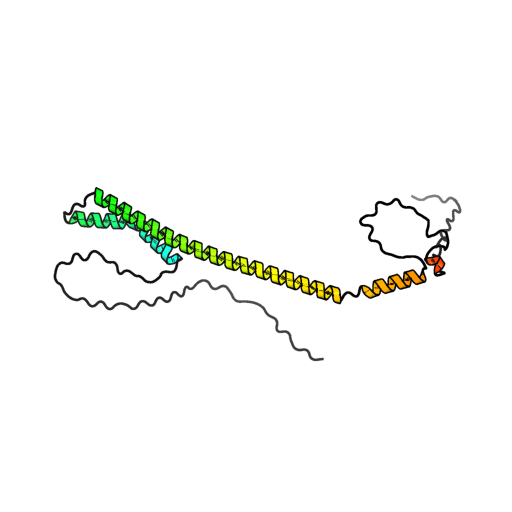? 0.680 9.664 -44.753 1.00 54.16 177 PHE A O 1
ATOM 1383 N N . TYR A 1 178 ? 1.946 10.693 -46.290 1.00 51.38 178 TYR A N 1
ATOM 1384 C CA . TYR A 1 178 ? 0.994 11.790 -46.549 1.00 51.38 178 TYR A CA 1
ATOM 1385 C C . TYR A 1 178 ? 0.998 12.295 -48.002 1.00 51.38 178 TYR A C 1
ATOM 1387 O O . TYR A 1 178 ? 0.942 13.502 -48.239 1.00 51.38 178 TYR A O 1
ATOM 1395 N N . ARG A 1 179 ? 1.063 11.411 -49.004 1.00 45.19 179 ARG A N 1
ATOM 1396 C CA . ARG A 1 179 ? 0.939 11.839 -50.406 1.00 45.19 179 ARG A CA 1
ATOM 1397 C C . ARG A 1 179 ? -0.117 11.023 -51.146 1.00 45.19 179 ARG A C 1
ATOM 1399 O O . ARG A 1 179 ? 0.192 10.090 -51.868 1.00 45.19 179 ARG A O 1
ATOM 1406 N N . ASN A 1 180 ? -1.373 11.439 -50.996 1.00 50.06 180 ASN A N 1
ATOM 1407 C CA . ASN A 1 180 ? -2.412 11.168 -51.988 1.00 50.06 180 ASN A CA 1
ATOM 1408 C C . ASN A 1 180 ? -2.170 12.099 -53.189 1.00 50.06 180 ASN A C 1
ATOM 1410 O O . ASN A 1 180 ? -2.802 13.148 -53.296 1.00 50.06 180 ASN A O 1
ATOM 1414 N N . VAL A 1 181 ? -1.198 11.778 -54.041 1.00 54.19 181 VAL A N 1
ATOM 1415 C CA . VAL A 1 181 ? -1.008 12.443 -55.340 1.00 54.19 181 VAL A CA 1
ATOM 1416 C C . VAL A 1 181 ? -1.101 11.347 -56.399 1.00 54.19 181 VAL A C 1
ATOM 1418 O O . VAL A 1 181 ? -0.497 10.296 -56.187 1.00 54.19 181 VAL A O 1
ATOM 1421 N N . PRO A 1 182 ? -1.889 11.543 -57.473 1.00 49.09 182 PRO A N 1
ATOM 1422 C CA . PRO A 1 182 ? -2.085 10.509 -58.472 1.00 49.09 182 PRO A CA 1
ATOM 1423 C C . PRO A 1 182 ? -0.755 10.197 -59.147 1.00 49.09 182 PRO A C 1
ATOM 1425 O O . PRO A 1 182 ? 0.042 11.101 -59.401 1.00 49.09 182 PRO A O 1
ATOM 1428 N N . GLU A 1 183 ? -0.547 8.912 -59.400 1.00 51.03 183 GLU A N 1
ATOM 1429 C CA . GLU A 1 183 ? 0.573 8.346 -60.136 1.00 51.03 183 GLU A CA 1
ATOM 1430 C C . GLU A 1 183 ? 0.679 9.031 -61.505 1.00 51.03 183 GLU A C 1
ATOM 1432 O O . GLU A 1 183 ? 0.004 8.672 -62.465 1.00 51.03 183 GLU A O 1
ATOM 1437 N N . THR A 1 184 ? 1.510 10.067 -61.599 1.00 47.25 184 THR A N 1
ATOM 1438 C CA . THR A 1 184 ? 2.089 10.470 -62.877 1.00 47.25 184 THR A CA 1
ATOM 1439 C C . THR A 1 184 ? 3.288 9.569 -63.097 1.00 47.25 184 THR A C 1
ATOM 1441 O O . THR A 1 184 ? 4.415 9.885 -62.708 1.00 47.25 184 THR A O 1
ATOM 1444 N N . GLU A 1 185 ? 3.006 8.400 -63.657 1.00 48.78 185 GLU A N 1
ATOM 1445 C CA . GLU A 1 185 ? 3.991 7.608 -64.372 1.00 48.78 185 GLU A CA 1
ATOM 1446 C C . GLU A 1 185 ? 4.666 8.507 -65.423 1.00 48.78 185 GLU A C 1
ATOM 1448 O O . GLU A 1 185 ? 3.994 9.201 -66.186 1.00 48.78 185 GLU A O 1
ATOM 1453 N N . GLY A 1 186 ? 5.999 8.492 -65.469 1.00 52.50 186 GLY A N 1
ATOM 1454 C CA . GLY A 1 186 ? 6.697 8.769 -66.724 1.00 52.50 186 GLY A CA 1
ATOM 1455 C C . GLY A 1 186 ? 7.236 10.177 -66.982 1.00 52.50 186 GLY A C 1
ATOM 1456 O O . GLY A 1 186 ? 7.080 10.667 -68.095 1.00 52.50 186 GLY A O 1
ATOM 1457 N N . GLU A 1 187 ? 7.978 10.795 -66.054 1.00 46.56 187 GLU A N 1
ATOM 1458 C CA . GLU A 1 187 ? 8.789 11.981 -66.424 1.00 46.56 187 GLU A CA 1
ATOM 1459 C C . GLU A 1 187 ? 10.299 11.887 -66.137 1.00 46.56 187 GLU A C 1
ATOM 1461 O O . GLU A 1 187 ? 11.062 12.671 -66.695 1.00 46.56 187 GLU A O 1
ATOM 1466 N N . CYS A 1 188 ? 10.793 10.893 -65.384 1.00 46.66 188 CYS A N 1
ATOM 1467 C CA . CYS A 1 188 ? 12.252 10.691 -65.234 1.00 46.66 188 CYS A CA 1
ATOM 1468 C C . CYS A 1 188 ? 12.842 9.634 -66.194 1.00 46.66 188 CYS A C 1
ATOM 1470 O O . CYS A 1 188 ? 14.058 9.551 -66.381 1.00 46.66 188 CYS A O 1
ATOM 1472 N N . GLU A 1 189 ? 11.982 8.841 -66.835 1.00 44.38 189 GLU A N 1
ATOM 1473 C CA . GLU A 1 189 ? 12.372 7.701 -67.677 1.00 44.38 189 GLU A CA 1
ATOM 1474 C C . GLU A 1 189 ? 12.606 8.095 -69.147 1.00 44.38 189 GLU A C 1
ATOM 1476 O O . GLU A 1 189 ? 13.358 7.439 -69.867 1.00 44.38 189 GLU A O 1
ATOM 1481 N N . ALA A 1 190 ? 12.038 9.224 -69.581 1.00 49.78 190 ALA A N 1
ATOM 1482 C CA . ALA A 1 190 ? 11.952 9.591 -70.994 1.00 49.78 190 ALA A CA 1
ATOM 1483 C C . ALA A 1 190 ? 13.225 10.213 -71.604 1.00 49.78 190 ALA A C 1
ATOM 1485 O O . ALA A 1 190 ? 13.309 10.305 -72.825 1.00 49.78 190 ALA A O 1
ATOM 1486 N N . LEU A 1 191 ? 14.220 10.635 -70.809 1.00 51.31 191 LEU A N 1
ATOM 1487 C CA . LEU A 1 191 ? 15.423 11.295 -71.353 1.00 51.31 191 LEU A CA 1
ATOM 1488 C C . LEU A 1 191 ? 16.733 10.500 -71.215 1.00 51.31 191 LEU A C 1
ATOM 1490 O O . LEU A 1 191 ? 17.690 10.828 -71.909 1.00 51.31 191 LEU A O 1
ATOM 1494 N N . PHE A 1 192 ? 16.799 9.468 -70.362 1.00 51.59 192 PHE A N 1
ATOM 1495 C CA . PHE A 1 192 ? 18.068 8.780 -70.050 1.00 51.59 192 PHE A CA 1
ATOM 1496 C C . PHE A 1 192 ? 17.959 7.260 -69.797 1.00 51.59 192 PHE A C 1
ATOM 1498 O O . PHE A 1 192 ? 18.911 6.660 -69.303 1.00 51.59 192 PHE A O 1
ATOM 1505 N N . GLY A 1 193 ? 16.836 6.610 -70.126 1.00 61.38 193 GLY A N 1
ATOM 1506 C CA . GLY A 1 193 ? 16.655 5.168 -69.902 1.00 61.38 193 GLY A CA 1
ATOM 1507 C C . GLY A 1 193 ? 16.563 4.778 -68.420 1.00 61.38 193 GLY A C 1
ATOM 1508 O O . GLY A 1 193 ? 16.702 5.626 -67.527 1.00 61.38 193 GLY A O 1
ATOM 1509 N N . SER A 1 194 ? 16.303 3.490 -68.162 1.00 71.88 194 SER A N 1
ATOM 1510 C CA . SER A 1 194 ? 16.174 2.950 -66.805 1.00 71.88 194 SER A CA 1
ATOM 1511 C C . SER A 1 194 ? 17.489 3.097 -66.020 1.00 71.88 194 SER A C 1
ATOM 1513 O O . SER A 1 194 ? 18.569 3.135 -66.619 1.00 71.88 194 SER A O 1
ATOM 1515 N N . PRO A 1 195 ? 17.449 3.154 -64.678 1.00 75.94 195 PRO A N 1
ATOM 1516 C CA . PRO A 1 195 ? 18.660 3.232 -63.859 1.00 75.94 195 PRO A CA 1
ATOM 1517 C C . PRO A 1 195 ? 19.686 2.131 -64.176 1.00 75.94 195 PRO A C 1
ATOM 1519 O O . PRO A 1 195 ? 20.884 2.396 -64.194 1.00 75.94 195 PRO A O 1
ATOM 1522 N N . LEU A 1 196 ? 19.225 0.915 -64.497 1.00 78.94 196 LEU A N 1
ATOM 1523 C CA . LEU A 1 196 ? 20.086 -0.194 -64.924 1.00 78.94 196 LEU A CA 1
ATOM 1524 C C . LEU A 1 196 ? 20.787 0.111 -66.252 1.00 78.94 196 LEU A C 1
ATOM 1526 O O . LEU A 1 196 ? 22.001 -0.057 -66.352 1.00 78.94 196 LEU A O 1
ATOM 1530 N N . ALA A 1 197 ? 20.053 0.637 -67.236 1.00 77.50 197 ALA A N 1
ATOM 1531 C CA . ALA A 1 197 ? 20.611 0.975 -68.542 1.00 77.50 197 ALA A CA 1
ATOM 1532 C C . ALA A 1 197 ? 21.705 2.054 -68.445 1.00 77.50 197 ALA A C 1
ATOM 1534 O O . ALA A 1 197 ? 22.712 1.969 -69.146 1.00 77.50 197 ALA A O 1
ATOM 1535 N N . ARG A 1 198 ? 21.565 3.027 -67.532 1.00 75.75 198 ARG A N 1
ATOM 1536 C CA . ARG A 1 198 ? 22.598 4.054 -67.267 1.00 75.75 198 ARG A CA 1
ATOM 1537 C C . ARG A 1 198 ? 23.881 3.471 -66.683 1.00 75.75 198 ARG A C 1
ATOM 1539 O O . ARG A 1 198 ? 24.961 3.996 -66.930 1.00 75.75 198 ARG A O 1
ATOM 1546 N N . LEU A 1 199 ? 23.761 2.362 -65.959 1.00 80.81 199 LEU A N 1
ATOM 1547 C CA . LEU A 1 199 ? 24.887 1.586 -65.445 1.00 80.81 199 LEU A CA 1
ATOM 1548 C C . LEU A 1 199 ? 25.441 0.590 -66.481 1.00 80.81 199 LEU A C 1
ATOM 1550 O O . LEU A 1 199 ? 26.353 -0.171 -66.167 1.00 80.81 199 LEU A O 1
ATOM 1554 N N . GLY A 1 200 ? 24.902 0.569 -67.706 1.00 83.12 200 GLY A N 1
ATOM 1555 C CA . GLY A 1 200 ? 25.260 -0.409 -68.736 1.00 83.12 200 GLY A CA 1
ATOM 1556 C C . GLY A 1 200 ? 24.765 -1.829 -68.434 1.00 83.12 200 GLY A C 1
ATOM 1557 O O . GLY A 1 200 ? 25.264 -2.786 -69.022 1.00 83.12 200 GLY A O 1
ATOM 1558 N N . LEU A 1 201 ? 23.807 -1.974 -67.514 1.00 85.56 201 LEU A N 1
ATOM 1559 C CA . LEU A 1 201 ? 23.211 -3.244 -67.108 1.00 85.56 201 LEU A CA 1
ATOM 1560 C C . LEU A 1 201 ? 21.865 -3.443 -67.813 1.00 85.56 201 LEU A C 1
ATOM 1562 O O . LEU A 1 201 ? 21.069 -2.514 -67.944 1.00 85.56 201 LEU A O 1
ATOM 1566 N N . PHE A 1 202 ? 21.591 -4.674 -68.231 1.00 83.38 202 PHE A N 1
ATOM 1567 C CA . PHE A 1 202 ? 20.324 -5.071 -68.839 1.00 83.38 202 PHE A CA 1
ATOM 1568 C C . PHE A 1 202 ? 19.815 -6.348 -68.172 1.00 83.38 202 PHE A C 1
ATOM 1570 O O . PHE A 1 202 ? 20.601 -7.209 -67.773 1.00 83.38 202 PHE A O 1
ATOM 1577 N N . ILE A 1 203 ? 18.497 -6.452 -68.024 1.00 83.44 203 ILE A N 1
ATOM 1578 C CA . ILE A 1 203 ? 17.857 -7.699 -67.606 1.00 83.44 203 ILE A CA 1
ATOM 1579 C C . ILE A 1 203 ? 17.864 -8.607 -68.833 1.00 83.44 203 ILE A C 1
ATOM 1581 O O . ILE A 1 203 ? 17.545 -8.161 -69.934 1.00 83.44 203 ILE A O 1
ATOM 1585 N N . LYS A 1 204 ? 18.318 -9.847 -68.665 1.00 83.75 204 LYS A N 1
ATOM 1586 C CA . LYS A 1 204 ? 18.314 -10.828 -69.745 1.00 83.75 204 LYS A CA 1
ATOM 1587 C C . LYS A 1 204 ? 16.899 -11.390 -69.856 1.00 83.75 204 LYS A C 1
ATOM 1589 O O . LYS A 1 204 ? 16.347 -11.830 -68.851 1.00 83.75 204 LYS A O 1
ATOM 1594 N N . ASP A 1 205 ? 16.325 -11.334 -71.048 1.00 80.06 205 ASP A N 1
ATOM 1595 C CA . ASP A 1 205 ? 15.030 -11.943 -71.319 1.00 80.06 205 ASP A CA 1
ATOM 1596 C C . ASP A 1 205 ? 15.221 -13.466 -71.383 1.00 80.06 205 ASP A C 1
ATOM 1598 O O . ASP A 1 205 ? 15.759 -13.989 -72.358 1.00 80.06 205 ASP A O 1
ATOM 1602 N N . ASP A 1 206 ? 14.834 -14.180 -70.324 1.00 72.50 206 ASP A N 1
ATOM 1603 C CA . ASP A 1 206 ? 14.786 -15.648 -70.309 1.00 72.50 206 ASP A CA 1
ATOM 1604 C C . ASP A 1 206 ? 13.511 -16.126 -71.035 1.00 72.50 206 ASP A C 1
ATOM 1606 O O . ASP A 1 206 ? 12.582 -16.659 -70.427 1.00 72.50 206 ASP A O 1
ATOM 1610 N N . VAL A 1 207 ? 13.433 -15.884 -72.344 1.00 65.31 207 VAL A N 1
ATOM 1611 C CA . VAL A 1 207 ? 12.399 -16.440 -73.232 1.00 65.31 207 VAL A CA 1
ATOM 1612 C C . VAL A 1 207 ? 13.057 -17.351 -74.265 1.00 65.31 207 VAL A C 1
ATOM 1614 O O . VAL A 1 207 ? 14.004 -16.922 -74.916 1.00 65.31 207 VAL A O 1
ATOM 1617 N N . GLU A 1 208 ? 12.479 -18.556 -74.412 1.00 60.59 208 GLU A N 1
ATOM 1618 C CA . GLU A 1 208 ? 12.896 -19.741 -75.206 1.00 60.59 208 GLU A CA 1
ATOM 1619 C C . GLU A 1 208 ? 13.744 -20.722 -74.359 1.00 60.59 208 GLU A C 1
ATOM 1621 O O . GLU A 1 208 ? 14.855 -20.407 -73.955 1.00 60.59 208 GLU A O 1
ATOM 1626 N N . ASP A 1 209 ? 13.210 -21.854 -73.867 1.00 60.97 209 ASP A N 1
ATOM 1627 C CA . ASP A 1 209 ? 12.697 -22.986 -74.654 1.00 60.97 209 ASP A CA 1
ATOM 1628 C C . ASP A 1 209 ? 11.499 -23.723 -73.991 1.00 60.97 209 ASP A C 1
ATOM 1630 O O . ASP A 1 209 ? 11.666 -24.446 -73.011 1.00 60.97 209 ASP A O 1
ATOM 1634 N N . GLU A 1 210 ? 10.297 -23.636 -74.573 1.00 59.47 210 GLU A N 1
ATOM 1635 C CA . GLU A 1 210 ? 9.298 -24.722 -74.517 1.00 59.47 210 GLU A CA 1
ATOM 1636 C C . GLU A 1 210 ? 8.817 -24.985 -75.953 1.00 59.47 210 GLU A C 1
ATOM 1638 O O . GLU A 1 210 ? 7.847 -24.402 -76.440 1.00 59.47 210 GLU A O 1
ATOM 1643 N N . GLU A 1 211 ? 9.546 -25.848 -76.667 1.00 58.56 211 GLU A N 1
ATOM 1644 C CA . GLU A 1 211 ? 9.091 -26.439 -77.925 1.00 58.56 211 GLU A CA 1
ATOM 1645 C C . GLU A 1 211 ? 7.885 -27.348 -77.643 1.00 58.56 211 GLU A C 1
ATOM 1647 O O . GLU A 1 211 ? 8.018 -28.511 -77.261 1.00 58.56 211 GLU A O 1
ATOM 1652 N N . ILE A 1 212 ? 6.675 -26.826 -77.851 1.00 54.78 212 ILE A N 1
ATOM 1653 C CA . ILE A 1 212 ? 5.460 -27.641 -77.941 1.00 54.78 212 ILE A CA 1
ATOM 1654 C C . ILE A 1 212 ? 5.528 -28.425 -79.263 1.00 54.78 212 ILE A C 1
ATOM 1656 O O . ILE A 1 212 ? 5.040 -27.975 -80.301 1.00 54.78 212 ILE A O 1
ATOM 1660 N N . LEU A 1 213 ? 6.153 -29.606 -79.239 1.00 51.09 213 LEU A N 1
ATOM 1661 C CA . LEU A 1 213 ? 6.094 -30.574 -80.336 1.00 51.09 213 LEU A CA 1
ATOM 1662 C C . LEU A 1 213 ? 4.707 -31.230 -80.376 1.00 51.09 213 LEU A C 1
ATOM 1664 O O . LEU A 1 213 ? 4.466 -32.277 -79.783 1.00 51.09 213 LEU A O 1
ATOM 1668 N N . ASN A 1 214 ? 3.794 -30.608 -81.119 1.00 50.28 214 ASN A N 1
ATOM 1669 C CA . ASN A 1 214 ? 2.602 -31.268 -81.642 1.00 50.28 214 ASN A CA 1
ATOM 1670 C C . ASN A 1 214 ? 2.967 -32.018 -82.935 1.00 50.28 214 ASN A C 1
ATOM 1672 O O . ASN A 1 214 ? 2.945 -31.426 -84.011 1.00 50.28 214 ASN A O 1
ATOM 1676 N N . VAL A 1 215 ? 3.307 -33.303 -82.823 1.00 44.88 215 VAL A N 1
ATOM 1677 C CA . VAL A 1 215 ? 3.456 -34.287 -83.917 1.00 44.88 215 VAL A CA 1
ATOM 1678 C C . VAL A 1 215 ? 3.214 -35.652 -83.266 1.00 44.88 215 VAL A C 1
ATOM 1680 O O . VAL A 1 215 ? 3.852 -35.949 -82.267 1.00 44.88 215 VAL A O 1
ATOM 1683 N N . ASP A 1 216 ? 2.356 -36.563 -83.689 1.00 44.78 216 ASP A N 1
ATOM 1684 C CA . ASP A 1 216 ? 1.306 -36.652 -84.696 1.00 44.78 216 ASP A CA 1
ATOM 1685 C C . ASP A 1 216 ? 0.447 -37.843 -84.225 1.00 44.78 216 ASP A C 1
ATOM 1687 O O . ASP A 1 216 ? 0.924 -38.703 -83.473 1.00 44.78 216 ASP A O 1
ATOM 1691 N N . GLY A 1 217 ? -0.827 -37.870 -84.590 1.00 53.84 217 GLY A N 1
ATOM 1692 C CA . GLY A 1 217 ? -1.705 -38.971 -84.215 1.00 53.84 217 GLY A CA 1
ATOM 1693 C C . GLY A 1 217 ? -1.379 -40.214 -85.031 1.00 53.84 217 GLY A C 1
ATOM 1694 O O . GLY A 1 217 ? -1.376 -40.140 -86.249 1.00 53.84 217 GLY A O 1
ATOM 1695 N N . GLU A 1 218 ? -1.187 -41.360 -84.381 1.00 51.16 218 GLU A N 1
ATOM 1696 C CA . GLU A 1 218 ? -1.422 -42.656 -85.015 1.00 51.16 218 GLU A CA 1
ATOM 1697 C C . GLU A 1 218 ? -1.801 -43.710 -83.970 1.00 51.16 218 GLU A C 1
ATOM 1699 O O . GLU A 1 218 ? -1.387 -43.693 -82.810 1.00 51.16 218 GLU A O 1
ATOM 1704 N N . GLU A 1 219 ? -2.711 -44.561 -84.409 1.00 58.81 219 GLU A N 1
ATOM 1705 C CA . GLU A 1 219 ? -3.608 -45.410 -83.647 1.00 58.81 219 GLU A CA 1
ATOM 1706 C C . GLU A 1 219 ? -2.906 -46.641 -83.048 1.00 58.81 219 GLU A C 1
ATOM 1708 O O . GLU A 1 219 ? -1.959 -47.186 -83.615 1.00 58.81 219 GLU A O 1
ATOM 1713 N N . GLY A 1 220 ? -3.407 -47.133 -81.911 1.00 52.66 220 GLY A N 1
ATOM 1714 C CA . GLY A 1 220 ? -2.931 -48.375 -81.301 1.00 52.66 220 GLY A CA 1
ATOM 1715 C C . GLY A 1 220 ? -3.896 -48.914 -80.249 1.00 52.66 220 GLY A C 1
ATOM 1716 O O . GLY A 1 220 ? -3.883 -48.498 -79.095 1.00 52.66 220 GLY A O 1
ATOM 1717 N N . GLU A 1 221 ? -4.752 -49.830 -80.683 1.00 56.00 221 GLU A N 1
ATOM 1718 C CA . GLU A 1 221 ? -5.816 -50.509 -79.945 1.00 56.00 221 GLU A CA 1
ATOM 1719 C C . GLU A 1 221 ? -5.359 -51.390 -78.752 1.00 56.00 221 GLU A C 1
ATOM 1721 O O . GLU A 1 221 ? -4.425 -52.176 -78.865 1.00 56.00 221 GLU A O 1
ATOM 1726 N N . ILE A 1 222 ? -6.131 -51.286 -77.654 1.00 52.31 222 ILE A N 1
ATOM 1727 C CA . ILE A 1 222 ? -6.722 -52.334 -76.778 1.00 52.31 222 ILE A CA 1
ATOM 1728 C C . ILE A 1 222 ? -5.794 -53.352 -76.057 1.00 52.31 222 ILE A C 1
ATOM 1730 O O . ILE A 1 222 ? -5.107 -54.145 -76.685 1.00 52.31 222 ILE A O 1
ATOM 1734 N N . LEU A 1 223 ? -5.944 -53.487 -74.725 1.00 45.22 223 LEU A N 1
ATOM 1735 C CA . LEU A 1 223 ? -6.560 -54.684 -74.108 1.00 45.22 223 LEU A CA 1
ATOM 1736 C C . LEU A 1 223 ? -7.025 -54.425 -72.665 1.00 45.22 223 LEU A C 1
ATOM 1738 O O . LEU A 1 223 ? -6.294 -53.863 -71.851 1.00 45.22 223 LEU A O 1
ATOM 1742 N N . ILE A 1 224 ? -8.270 -54.834 -72.405 1.00 52.72 224 ILE A N 1
ATOM 1743 C CA . ILE A 1 224 ? -8.912 -54.954 -71.086 1.00 52.72 224 ILE A CA 1
ATOM 1744 C C . ILE A 1 224 ? -8.356 -56.192 -70.380 1.00 52.72 224 ILE A C 1
ATOM 1746 O O . ILE A 1 224 ? -8.193 -57.220 -71.079 1.00 52.72 224 ILE A O 1
#

Nearest PDB structures (foldseek):
  3q84-assembly1_A  TM=3.504E-01  e=5.116E+00  Homo sapiens

InterPro domains:
  IPR052442 Environmental Response Regulator [PTHR46136] (5-211)

Foldseek 3Di:
DDDDDDDDDDDDDDDDDDDDPPPPDDDDDDDDDDDDDDDDPPDPPDPPPVPDDDLVVQLVVLVVCLVCVVVVLVVVQVVCVVVVNHDDPVVSVVVSVVSNVVSVVSNVVSVVVVVVVVVVVVVVVVVVVVVVVVVVVVVVVVVVVVVVVVPPCVVVVVVQVVLCVQLVHDPDPDPPPDDPDDDPPDDVDPPQHDSCVSNVHDDDPPDDDDPPPPDDDDDDDDDD

Radius of gyration: 48.94 Å; Cα contacts (8 Å, |Δi|>4): 48; chains: 1; bounding box: 74×67×146 Å